Protein AF-A0A0G1UD13-F1 (afdb_monomer_lite)

Secondary structure (DSSP, 8-state):
-HHHHHHHHHHHHHT-----HHHHHHHHHHHHHHHHHHHH--HHHHHHHH---EETTEE-HHHHHTS-GGGHHHHHHHHHHHHHHHHTTTT-S---HHHHHHHHHHHHHHHHHHHHHHHHHHHHSS-S---------HHHHHHH--HHHHHHHHHHHHHS-HHHHHHHHHHHHHHHHHHHHS-GGGT----SS-TTSTT--

Sequence (201 aa):
MVGILVWRHFLRLRSGQVQKKSLLLAEVLLTLGIIIFVGLFNAENFIVSTHPPTVNKRVDYVYLSRMSTDGYEGWKRAYAHAKMVLDSRSDRNFFDSEERREIAYAGMVIQNLLVNSYELAADYGGLRGRVPDRQFDFFDWLYSWNFSRWNAYQKMQSDMPISELVKLQDKYFDYYRKISSQPESERGFEMDISPGSPFFD

Structure (mmCIF, N/CA/C/O backbone):
data_AF-A0A0G1UD13-F1
#
_entry.id   AF-A0A0G1UD13-F1
#
loop_
_atom_site.group_PDB
_atom_site.id
_atom_site.type_symbol
_atom_site.label_atom_id
_atom_site.label_alt_id
_atom_site.label_comp_id
_atom_site.label_asym_id
_atom_site.label_entity_id
_atom_site.label_seq_id
_atom_site.pdbx_PDB_ins_code
_atom_site.Cartn_x
_atom_site.Cartn_y
_atom_site.Cartn_z
_atom_site.occupancy
_atom_site.B_iso_or_equiv
_atom_site.auth_seq_id
_atom_site.auth_comp_id
_atom_site.auth_asym_id
_atom_site.auth_atom_id
_atom_site.pdbx_PDB_model_num
ATOM 1 N N . MET A 1 1 ? -13.718 24.404 14.302 1.00 47.84 1 MET A N 1
ATOM 2 C CA . MET A 1 1 ? -15.114 24.529 14.795 1.00 47.84 1 MET A CA 1
ATOM 3 C C . MET A 1 1 ? -15.378 23.697 16.055 1.00 47.84 1 MET A C 1
ATOM 5 O O . MET A 1 1 ? -15.911 24.248 17.009 1.00 47.84 1 MET A O 1
ATOM 9 N N . VAL A 1 2 ? -14.937 22.433 16.118 1.00 48.56 2 VAL A N 1
ATOM 10 C CA . VAL A 1 2 ? -15.093 21.555 17.304 1.00 48.56 2 VAL A CA 1
ATOM 11 C C . VAL A 1 2 ? -14.467 22.145 18.580 1.00 48.56 2 VAL A C 1
ATOM 13 O O . VAL A 1 2 ? -15.102 22.145 19.628 1.00 48.56 2 VAL A O 1
ATOM 16 N N . GLY A 1 3 ? -13.281 22.759 18.491 1.00 52.00 3 GLY A N 1
ATOM 17 C CA . GLY A 1 3 ? -12.598 23.339 19.660 1.00 52.00 3 GLY A CA 1
ATOM 18 C C . GLY A 1 3 ? -13.359 24.470 20.369 1.00 52.00 3 GLY A C 1
ATOM 19 O O . GLY A 1 3 ? -13.324 24.556 21.592 1.00 52.00 3 GLY A O 1
ATOM 20 N N . ILE A 1 4 ? -14.116 25.295 19.633 1.00 67.56 4 ILE A N 1
ATOM 21 C CA . ILE A 1 4 ? -14.924 26.386 20.215 1.00 67.56 4 ILE A CA 1
ATOM 22 C C . ILE A 1 4 ? -16.145 25.819 20.952 1.00 67.56 4 ILE A C 1
ATOM 24 O O . ILE A 1 4 ? -16.532 26.338 21.998 1.00 67.56 4 ILE A O 1
ATOM 28 N N . LEU A 1 5 ? -16.730 24.730 20.439 1.00 59.78 5 LEU A N 1
ATOM 29 C CA . LEU A 1 5 ? -17.829 24.025 21.099 1.00 59.78 5 LEU A CA 1
ATOM 30 C C . LEU A 1 5 ? -17.358 23.361 22.395 1.00 59.78 5 LEU A C 1
ATOM 32 O O . LEU A 1 5 ? -18.001 23.553 23.422 1.00 59.78 5 LEU A O 1
ATOM 36 N N . VAL A 1 6 ? -16.203 22.688 22.375 1.00 64.06 6 VAL A N 1
ATOM 37 C CA . VAL A 1 6 ? -15.598 22.065 23.567 1.00 64.06 6 VAL A CA 1
ATOM 38 C C . VAL A 1 6 ? -15.247 23.117 24.627 1.00 64.06 6 VAL A C 1
ATOM 40 O O . VAL A 1 6 ? -15.592 22.953 25.797 1.00 64.06 6 VAL A O 1
ATOM 43 N N . TRP A 1 7 ? -14.651 24.247 24.227 1.00 65.75 7 TRP A N 1
ATOM 44 C CA . TRP A 1 7 ? -14.300 25.344 25.141 1.00 65.75 7 TRP A CA 1
ATOM 45 C C . TRP A 1 7 ? -15.530 25.989 25.797 1.00 65.75 7 TRP A C 1
ATOM 47 O O . TRP A 1 7 ? -15.562 26.243 27.004 1.00 65.75 7 TRP A O 1
ATOM 57 N N . ARG A 1 8 ? -16.592 26.203 25.014 1.00 68.19 8 ARG A N 1
ATOM 58 C CA . ARG A 1 8 ? -17.862 26.758 25.498 1.00 68.19 8 ARG A CA 1
ATOM 59 C C . ARG A 1 8 ? -18.626 25.771 26.398 1.00 68.19 8 ARG A C 1
ATOM 61 O O . ARG A 1 8 ? -19.354 26.214 27.284 1.00 68.19 8 ARG A O 1
ATOM 68 N N . HIS A 1 9 ? -18.422 24.464 26.219 1.00 61.56 9 HIS A N 1
ATOM 69 C CA . HIS A 1 9 ? -18.924 23.397 27.097 1.00 61.56 9 HIS A CA 1
ATOM 70 C C . HIS A 1 9 ? -18.228 23.414 28.464 1.00 61.56 9 HIS A C 1
ATOM 72 O O . HIS A 1 9 ? -18.883 23.402 29.507 1.00 61.56 9 HIS A O 1
ATOM 78 N N . PHE A 1 10 ? -16.898 23.545 28.459 1.00 67.31 10 PHE A N 1
ATOM 79 C CA . PHE A 1 10 ? -16.074 23.562 29.669 1.00 67.31 10 PHE A CA 1
ATOM 80 C C . PHE A 1 10 ? -16.400 24.759 30.579 1.00 67.31 10 PHE A C 1
ATOM 82 O O . PHE A 1 10 ? -16.487 24.627 31.800 1.00 67.31 10 PHE A O 1
ATOM 89 N N . LEU A 1 11 ? -16.670 25.926 29.983 1.00 65.69 11 LEU A N 1
ATOM 90 C CA . LEU A 1 11 ? -17.098 27.127 30.711 1.00 65.69 11 LEU A CA 1
ATOM 91 C C . LEU A 1 11 ? -18.486 26.980 31.362 1.00 65.69 11 LEU A C 1
ATOM 93 O O . LEU A 1 11 ? -18.726 27.574 32.413 1.00 65.69 11 LEU A O 1
ATOM 97 N N . ARG A 1 12 ? -19.384 26.173 30.780 1.00 63.59 12 ARG A N 1
ATOM 98 C CA . ARG A 1 12 ? -20.752 25.950 31.284 1.00 63.59 12 ARG A CA 1
ATOM 99 C C . ARG A 1 12 ? -20.802 24.945 32.436 1.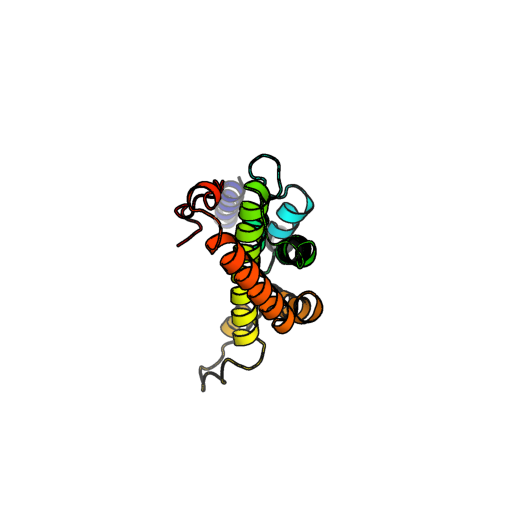00 63.59 12 ARG A C 1
ATOM 101 O O . ARG A 1 12 ? -21.574 25.131 33.370 1.00 63.59 12 ARG A O 1
ATOM 108 N N . LEU A 1 13 ? -19.939 23.928 32.399 1.00 61.50 13 LEU A N 1
ATOM 109 C CA . LEU A 1 13 ? -19.742 22.984 33.506 1.00 61.50 13 LEU A CA 1
ATOM 110 C C . LEU A 1 13 ? -19.128 23.674 34.735 1.00 61.50 13 LEU A C 1
ATOM 112 O O . LEU A 1 13 ? -19.477 23.355 35.869 1.00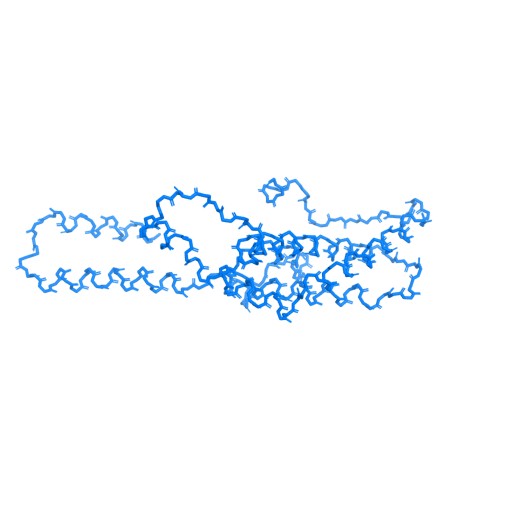 61.50 13 LEU A O 1
ATOM 116 N N . ARG A 1 14 ? -18.251 24.664 34.514 1.00 62.78 14 ARG A N 1
ATOM 117 C CA . ARG A 1 14 ? -17.584 25.425 35.581 1.00 62.78 14 ARG A CA 1
ATOM 118 C C . ARG A 1 14 ? -18.485 26.464 36.261 1.00 62.78 14 ARG A C 1
ATOM 120 O O . ARG A 1 14 ? -18.224 26.812 37.407 1.00 62.78 14 ARG A O 1
ATOM 127 N N . SER A 1 15 ? -19.534 26.963 35.600 1.00 60.00 15 SER A N 1
ATOM 128 C CA . SER A 1 15 ? -20.353 28.075 36.116 1.00 60.00 15 SER A CA 1
ATOM 129 C C . SER A 1 15 ? -21.430 27.684 37.143 1.00 60.00 15 SER A C 1
ATOM 131 O O . SER A 1 15 ? -22.234 28.529 37.527 1.00 60.00 15 SER A O 1
ATOM 133 N N . GLY A 1 16 ? -21.463 26.433 37.621 1.00 58.22 16 GLY A N 1
ATOM 134 C CA . GLY A 1 16 ? -22.267 26.024 38.786 1.00 58.22 16 GLY A CA 1
ATOM 135 C C . GLY A 1 16 ? -23.796 26.111 38.631 1.00 58.22 16 GLY A C 1
ATOM 136 O O . GLY A 1 16 ? -24.517 25.846 39.588 1.00 58.22 16 GLY A O 1
ATOM 137 N N . GLN A 1 17 ? -24.316 26.453 37.446 1.00 57.34 17 GLN A N 1
ATOM 138 C CA . GLN A 1 17 ? -25.746 26.720 37.219 1.00 57.34 17 GLN A CA 1
ATOM 139 C C . GLN A 1 17 ? -26.579 25.526 36.718 1.00 57.34 17 GLN A C 1
ATOM 141 O O . GLN A 1 17 ? -27.736 25.700 36.339 1.00 57.34 17 GLN A O 1
ATOM 146 N N . VAL A 1 18 ? -26.067 24.294 36.753 1.00 54.69 18 VAL A N 1
ATOM 147 C CA . VAL A 1 18 ? -26.847 23.112 36.340 1.00 54.69 18 VAL A CA 1
ATOM 148 C C . VAL A 1 18 ? -27.338 22.354 37.575 1.00 54.69 18 VAL A C 1
ATOM 150 O O . VAL A 1 18 ? -26.796 21.328 37.970 1.00 54.69 18 VAL A O 1
ATOM 153 N N . GLN A 1 19 ? -28.402 22.865 38.201 1.00 57.97 19 GLN A N 1
ATOM 154 C CA . GLN A 1 19 ? -29.046 22.256 39.379 1.00 57.97 19 GLN A CA 1
ATOM 155 C C . GLN A 1 19 ? -29.745 20.907 39.094 1.00 57.97 19 GLN A C 1
ATOM 157 O O . GLN A 1 19 ? -30.185 20.229 40.021 1.00 57.97 19 GLN A O 1
ATOM 162 N N . LYS A 1 20 ? -29.846 20.468 37.831 1.00 65.19 20 LYS A N 1
ATOM 163 C CA . LYS A 1 20 ? -30.489 19.198 37.458 1.00 65.19 20 LYS A CA 1
ATOM 164 C C . LYS A 1 20 ? -29.438 18.170 37.047 1.00 65.19 20 LYS A C 1
ATOM 166 O O . LYS A 1 20 ? -28.986 18.160 35.906 1.00 65.19 20 LYS A O 1
ATOM 171 N N . LYS A 1 21 ? -29.103 17.268 37.975 1.00 66.94 21 LYS A N 1
ATOM 172 C CA . LYS A 1 21 ? -28.155 16.150 37.784 1.00 66.94 21 LYS A CA 1
ATOM 173 C C . LYS A 1 21 ? -28.409 15.331 36.501 1.00 66.94 21 LYS A C 1
ATOM 175 O O . LYS A 1 21 ? -27.462 14.818 35.918 1.00 66.94 21 LYS A O 1
ATOM 180 N N . SER A 1 22 ? -29.658 15.247 36.030 1.00 71.88 22 SER A N 1
ATOM 181 C CA . SER A 1 22 ? -30.033 14.533 34.800 1.00 71.88 22 SER A CA 1
ATOM 182 C C . SER A 1 22 ? -29.569 15.208 33.501 1.00 71.88 22 SER A C 1
ATOM 184 O O . SER A 1 22 ? -29.226 14.506 32.556 1.00 71.88 22 SER A O 1
ATOM 186 N N . LEU A 1 23 ? -29.513 16.545 33.447 1.00 78.12 23 LEU A N 1
ATOM 187 C CA . LEU A 1 23 ? -29.014 17.277 32.272 1.00 78.12 23 LEU A CA 1
ATOM 188 C C . LEU A 1 23 ? -27.506 17.081 32.103 1.00 78.12 23 LEU A C 1
ATOM 190 O O . LEU A 1 23 ? -27.033 16.850 30.997 1.00 78.12 23 LEU A O 1
ATOM 194 N N . LEU A 1 24 ? -26.779 17.096 33.219 1.00 77.75 24 LEU A N 1
ATOM 195 C CA . LEU A 1 24 ? -25.332 16.900 33.254 1.00 77.75 24 LEU A CA 1
ATOM 196 C C . LEU A 1 24 ? -24.951 15.475 32.810 1.00 77.75 24 LEU A C 1
ATOM 198 O O . LEU A 1 24 ? -24.012 15.297 32.041 1.00 77.75 24 LEU A O 1
ATOM 202 N N . LEU A 1 25 ? -25.729 14.462 33.220 1.00 81.06 25 LEU A N 1
ATOM 203 C CA . LEU A 1 25 ? -25.549 13.080 32.761 1.00 81.06 25 LEU A CA 1
ATOM 204 C C . LEU A 1 25 ? -25.782 12.942 31.248 1.00 81.06 25 LEU A C 1
ATOM 206 O O . LEU A 1 25 ? -24.973 12.323 30.563 1.00 81.06 25 LEU A O 1
ATOM 210 N N . ALA A 1 26 ? -26.858 13.535 30.721 1.00 85.00 26 ALA A N 1
ATOM 211 C CA . ALA A 1 26 ? -27.147 13.508 29.287 1.00 85.00 26 ALA A CA 1
ATOM 212 C C . ALA A 1 26 ? -26.034 14.179 28.462 1.00 85.00 26 ALA A C 1
ATOM 214 O O . ALA A 1 26 ? -25.673 13.691 27.396 1.00 85.00 26 ALA A O 1
ATOM 215 N N . GLU A 1 27 ? -25.458 15.266 28.973 1.00 76.19 27 GLU A N 1
ATOM 216 C CA . GLU A 1 27 ? -24.383 16.023 28.327 1.00 76.19 27 GLU A CA 1
ATOM 217 C C . GLU A 1 27 ? -23.049 15.250 28.315 1.00 76.19 27 GLU A C 1
ATOM 219 O O . GLU A 1 27 ? -22.366 15.188 27.288 1.00 76.19 27 GLU A O 1
ATOM 224 N N . VAL A 1 28 ? -22.716 14.566 29.418 1.00 86.56 28 VAL A N 1
ATOM 225 C CA . VAL A 1 28 ? -21.562 13.652 29.485 1.00 86.56 28 VAL A CA 1
ATOM 226 C C . VAL A 1 28 ? -21.737 12.483 28.516 1.00 86.56 28 VAL A C 1
ATOM 228 O O . VAL A 1 28 ? -20.814 12.179 27.762 1.00 86.56 28 VAL A O 1
ATOM 231 N N . LEU A 1 29 ? -22.923 11.867 28.480 1.00 89.12 29 LEU A N 1
ATOM 232 C CA . LEU A 1 29 ? -23.230 10.774 27.554 1.00 89.12 29 LEU A CA 1
ATOM 233 C C . LEU A 1 29 ? -23.181 11.224 26.091 1.00 89.12 29 LEU A C 1
ATOM 235 O O . LEU A 1 29 ? -22.667 10.488 25.255 1.00 89.12 29 LEU A O 1
ATOM 239 N N . LEU A 1 30 ? -23.656 12.433 25.777 1.00 89.94 30 LEU A N 1
ATOM 240 C CA . LEU A 1 30 ? -23.556 13.007 24.435 1.00 89.94 30 LEU A CA 1
ATOM 241 C C . LEU A 1 30 ? -22.093 13.214 24.032 1.00 89.94 30 LEU A C 1
ATOM 243 O O . LEU A 1 30 ? -21.710 12.856 22.924 1.00 89.94 30 LEU A O 1
ATOM 247 N N . THR A 1 31 ? -21.271 13.763 24.928 1.00 87.44 31 THR A N 1
ATOM 248 C CA . THR A 1 31 ? -19.843 13.989 24.662 1.00 87.44 31 THR A CA 1
ATOM 249 C C . THR A 1 31 ? -19.118 12.667 24.430 1.00 87.44 31 THR A C 1
ATOM 251 O O . THR A 1 31 ? -18.407 12.527 23.437 1.00 87.44 31 THR A O 1
ATOM 254 N N . LEU A 1 32 ? -19.350 11.674 25.295 1.00 89.38 32 LEU A N 1
ATOM 255 C CA . LEU A 1 32 ? -18.866 10.305 25.104 1.00 89.38 32 LEU A CA 1
ATOM 256 C C . LEU A 1 32 ? -19.343 9.730 23.768 1.00 89.38 32 LEU A C 1
ATOM 258 O O . LEU A 1 32 ? -18.538 9.183 23.024 1.00 89.38 32 LEU A O 1
ATOM 262 N N . GLY A 1 33 ? -20.618 9.914 23.428 1.00 90.06 33 GLY A N 1
ATOM 263 C CA . GLY A 1 33 ? -21.196 9.479 22.161 1.00 90.06 33 GLY A CA 1
ATOM 264 C C . GLY A 1 33 ? -20.528 10.121 20.946 1.00 90.06 33 GLY A C 1
ATOM 265 O O . GLY A 1 33 ? -20.232 9.419 19.988 1.00 90.06 33 GLY A O 1
ATOM 266 N N . ILE A 1 34 ? -20.225 11.422 20.989 1.00 87.38 34 ILE A N 1
ATOM 267 C CA . ILE A 1 34 ? -19.512 12.127 19.913 1.00 87.38 34 ILE A CA 1
ATOM 268 C C . ILE A 1 34 ? -18.072 11.625 19.800 1.00 87.38 34 ILE A C 1
ATOM 270 O O . ILE A 1 34 ? -17.612 11.380 18.691 1.00 87.38 34 ILE A O 1
ATOM 274 N N . ILE A 1 35 ? -17.365 11.448 20.920 1.00 80.69 35 ILE A N 1
ATOM 275 C CA . ILE A 1 35 ? -15.992 10.919 20.920 1.00 80.69 35 ILE A CA 1
ATOM 276 C C . ILE A 1 35 ? -15.972 9.510 20.322 1.00 80.69 35 ILE A C 1
ATOM 278 O O . ILE A 1 35 ? -15.155 9.234 19.448 1.00 80.69 35 ILE A O 1
ATOM 282 N N . ILE A 1 36 ? -16.903 8.647 20.737 1.00 79.56 36 ILE A N 1
ATOM 283 C CA . ILE A 1 36 ? -17.059 7.300 20.183 1.00 79.56 36 ILE A CA 1
ATOM 284 C C . ILE A 1 36 ? -17.389 7.386 18.691 1.00 79.56 36 ILE A C 1
ATOM 286 O O . ILE A 1 36 ? -16.736 6.733 17.891 1.00 79.56 36 ILE A O 1
ATOM 290 N N . PHE A 1 37 ? -18.348 8.219 18.290 1.00 80.69 37 PHE A N 1
ATOM 291 C CA . PHE A 1 37 ? -18.751 8.357 16.891 1.00 80.69 37 PHE A CA 1
ATOM 292 C C . PHE A 1 37 ? -17.605 8.838 15.993 1.00 80.69 37 PHE A C 1
ATOM 294 O O . PHE A 1 37 ? -17.391 8.279 14.922 1.00 80.69 37 PHE A O 1
ATOM 301 N N . VAL A 1 38 ? -16.840 9.839 16.435 1.00 75.75 38 VAL A N 1
ATOM 302 C CA . VAL A 1 38 ? -15.662 10.335 15.707 1.00 75.75 38 VAL A CA 1
ATOM 303 C C . VAL A 1 38 ? -14.559 9.278 15.678 1.00 75.75 38 VAL A C 1
ATOM 305 O O . VAL A 1 38 ? -13.949 9.089 14.633 1.00 75.75 38 VAL A O 1
ATOM 308 N N . GLY A 1 39 ? -14.337 8.548 16.774 1.00 67.81 39 GLY A N 1
ATOM 309 C CA . GLY A 1 39 ? -13.374 7.443 16.819 1.00 67.81 39 GLY A CA 1
ATOM 310 C C . GLY A 1 39 ? -13.765 6.250 15.938 1.00 67.81 39 GLY A C 1
ATOM 311 O O . GLY A 1 39 ? -12.896 5.561 15.418 1.00 67.81 39 GLY A O 1
ATOM 312 N N . LEU A 1 40 ? -15.065 6.025 15.724 1.00 69.31 40 LEU A N 1
ATOM 313 C CA . LEU A 1 40 ? -15.582 5.021 14.788 1.00 69.31 40 LEU A CA 1
ATOM 314 C C . LEU A 1 40 ? -15.538 5.496 13.326 1.00 69.31 40 LEU A C 1
ATOM 316 O O . LEU A 1 40 ? -15.670 4.679 12.412 1.00 69.31 40 LEU A O 1
ATOM 320 N N . PHE A 1 41 ? -15.357 6.797 13.080 1.00 74.56 41 PHE A N 1
ATOM 321 C CA . PHE A 1 41 ? -15.241 7.342 11.734 1.00 74.56 41 PHE A CA 1
ATOM 322 C C . PHE A 1 41 ? -13.820 7.137 11.197 1.00 74.56 41 PHE A C 1
ATOM 324 O O . PHE A 1 41 ? -12.904 7.909 11.473 1.00 74.56 41 PHE A O 1
ATOM 331 N N . ASN A 1 42 ? -13.638 6.094 10.387 1.00 75.19 42 ASN A N 1
ATOM 332 C CA . ASN A 1 42 ? -12.369 5.815 9.722 1.00 75.19 42 ASN A CA 1
ATOM 333 C C . ASN A 1 42 ? -12.145 6.794 8.551 1.00 75.19 42 ASN A C 1
ATOM 335 O O . ASN A 1 42 ? -12.578 6.561 7.417 1.00 75.19 42 ASN A O 1
ATOM 339 N N . ALA A 1 43 ? -11.483 7.914 8.850 1.00 79.56 43 ALA A N 1
ATOM 340 C CA . ALA A 1 43 ? -11.214 8.983 7.894 1.00 79.56 43 ALA A CA 1
ATOM 341 C C . ALA A 1 43 ? -10.331 8.527 6.719 1.00 79.56 43 ALA A C 1
ATOM 343 O O . ALA A 1 43 ? -10.582 8.930 5.585 1.00 79.56 43 ALA A O 1
ATOM 344 N N . GLU A 1 44 ? -9.342 7.662 6.954 1.00 79.31 44 GLU A N 1
ATOM 345 C CA . GLU A 1 44 ? -8.476 7.153 5.884 1.00 79.31 44 GLU A CA 1
ATOM 346 C C . GLU A 1 44 ? -9.254 6.266 4.913 1.00 79.31 44 GLU A C 1
ATOM 348 O O . GLU A 1 44 ? -9.180 6.458 3.701 1.00 79.31 44 GLU A O 1
ATOM 353 N N . ASN A 1 45 ? -10.095 5.365 5.419 1.00 81.19 45 ASN A N 1
ATOM 354 C CA . ASN A 1 45 ? -10.967 4.556 4.574 1.00 81.19 45 ASN A CA 1
ATOM 355 C C . ASN A 1 45 ? -11.972 5.421 3.789 1.00 81.19 45 ASN A C 1
ATOM 357 O O . ASN A 1 45 ? -12.275 5.128 2.629 1.00 81.19 45 ASN A O 1
ATOM 361 N N . PHE A 1 46 ? -12.464 6.519 4.374 1.00 82.94 46 PHE A N 1
ATOM 362 C CA . PHE A 1 46 ? -13.279 7.499 3.650 1.00 82.94 46 PHE A CA 1
ATOM 363 C C . PHE A 1 46 ? -12.499 8.171 2.506 1.00 82.94 46 PHE A C 1
ATOM 365 O O . PHE A 1 46 ? -13.018 8.263 1.391 1.00 82.94 46 PHE A O 1
ATOM 372 N N . ILE A 1 47 ? -11.247 8.579 2.748 1.00 81.12 47 ILE A N 1
ATOM 373 C CA . ILE A 1 47 ? -10.356 9.139 1.718 1.00 81.12 47 ILE A CA 1
ATOM 374 C C . ILE A 1 47 ? -10.164 8.123 0.589 1.00 81.12 47 ILE A C 1
ATOM 376 O O . ILE A 1 47 ? -10.432 8.441 -0.566 1.00 81.12 47 ILE A O 1
ATOM 380 N N . VAL A 1 48 ? -9.798 6.878 0.909 1.00 83.56 48 VAL A N 1
ATOM 381 C CA . VAL A 1 48 ? -9.598 5.811 -0.088 1.00 83.56 48 VAL A CA 1
ATOM 382 C C . VAL A 1 48 ? -10.855 5.579 -0.927 1.00 83.56 48 VAL A C 1
ATOM 384 O O . VAL A 1 48 ? -10.778 5.438 -2.149 1.00 83.56 48 VAL A O 1
ATOM 387 N N . SER A 1 49 ? -12.019 5.493 -0.285 1.00 83.19 49 SER A N 1
ATOM 388 C CA . SER A 1 49 ? -13.269 5.109 -0.947 1.00 83.19 49 SER A CA 1
ATOM 389 C C . SER A 1 49 ? -13.914 6.235 -1.751 1.00 83.19 49 SER A C 1
ATOM 391 O O . SER A 1 49 ? -14.481 5.950 -2.804 1.00 83.19 49 SER A O 1
ATOM 393 N N . THR A 1 50 ? -13.817 7.483 -1.289 1.00 84.94 50 THR A N 1
ATOM 394 C CA . THR A 1 50 ? -14.618 8.592 -1.832 1.00 84.94 50 THR A CA 1
ATOM 395 C C . THR A 1 50 ? -13.779 9.585 -2.631 1.00 84.94 50 THR A C 1
ATOM 397 O O . THR A 1 50 ? -14.209 10.032 -3.690 1.00 84.94 50 THR A O 1
ATOM 400 N N . HIS A 1 51 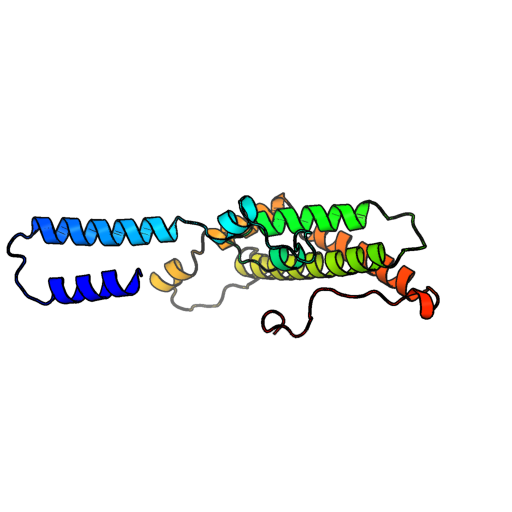? -12.580 9.923 -2.150 1.00 86.12 51 HIS A N 1
ATOM 401 C CA . HIS A 1 51 ? -11.714 10.930 -2.769 1.00 86.12 51 HIS A CA 1
ATOM 402 C C . HIS A 1 51 ? -10.247 10.491 -2.684 1.00 86.12 51 HIS A C 1
ATOM 404 O O . HIS A 1 51 ? -9.479 11.078 -1.914 1.00 86.12 51 HIS A O 1
ATOM 410 N N . PRO A 1 52 ? -9.846 9.439 -3.426 1.00 86.00 52 PRO A N 1
ATOM 411 C CA . PRO A 1 52 ? -8.465 8.993 -3.400 1.00 86.00 52 PRO A CA 1
ATOM 412 C C . PRO A 1 52 ? -7.554 10.125 -3.896 1.00 86.00 52 PRO A C 1
ATOM 414 O O . PRO A 1 52 ? -7.917 10.833 -4.841 1.00 86.00 52 PRO A O 1
ATOM 417 N N . PRO A 1 53 ? -6.377 10.311 -3.284 1.00 85.31 53 PRO A N 1
ATOM 418 C CA . PRO A 1 53 ? -5.446 11.342 -3.706 1.00 85.31 53 PRO A CA 1
ATOM 419 C C . PRO A 1 53 ? -4.972 11.060 -5.127 1.00 85.31 53 PRO A C 1
ATOM 421 O O . PRO A 1 53 ? -4.751 9.906 -5.507 1.00 85.31 53 PRO A O 1
ATOM 424 N N . THR A 1 54 ? -4.828 12.125 -5.912 1.00 85.56 54 THR A N 1
ATOM 425 C CA . THR A 1 54 ? -4.412 12.022 -7.308 1.00 85.56 54 THR A CA 1
ATOM 426 C C . THR A 1 54 ? -3.240 12.931 -7.624 1.00 85.56 54 THR A C 1
ATOM 428 O O . THR A 1 54 ? -3.264 14.106 -7.260 1.00 85.56 54 THR A O 1
ATOM 431 N N . VAL A 1 55 ? -2.292 12.426 -8.407 1.00 78.25 55 VAL A N 1
ATOM 432 C CA . VAL A 1 55 ? -1.229 13.202 -9.056 1.00 78.25 55 VAL A CA 1
ATOM 433 C C . VAL A 1 55 ? -1.478 13.126 -10.559 1.00 78.25 55 VAL A C 1
ATOM 435 O O . VAL A 1 55 ? -1.726 12.048 -11.097 1.00 78.25 55 VAL A O 1
ATOM 438 N N . ASN A 1 56 ? -1.509 14.270 -11.247 1.00 77.12 56 ASN A N 1
ATOM 439 C CA . ASN A 1 56 ? -1.785 14.331 -12.690 1.00 77.12 56 ASN A CA 1
ATOM 440 C C . ASN A 1 56 ? -3.071 13.584 -13.117 1.00 77.12 56 ASN A C 1
ATOM 442 O O . ASN A 1 56 ? -3.118 12.941 -14.164 1.00 77.12 56 ASN A O 1
ATOM 446 N N . LYS A 1 57 ? -4.138 13.687 -12.305 1.00 83.50 57 LYS A N 1
ATOM 447 C CA . LYS A 1 57 ? -5.452 13.027 -12.495 1.00 83.50 57 LYS A CA 1
ATOM 448 C C . LYS A 1 57 ? -5.438 11.492 -12.391 1.00 83.50 57 LYS A C 1
ATOM 450 O O . LYS A 1 57 ? -6.443 10.861 -12.712 1.00 83.50 57 LYS A O 1
ATOM 455 N N . ARG A 1 58 ? -4.342 10.885 -11.929 1.00 84.19 58 ARG A N 1
ATOM 456 C CA . ARG A 1 58 ? -4.241 9.445 -11.644 1.00 84.19 58 ARG A CA 1
ATOM 457 C C . ARG A 1 58 ? -4.129 9.216 -10.146 1.00 84.19 58 ARG A C 1
ATOM 459 O O . ARG A 1 58 ? -3.575 10.055 -9.447 1.00 84.19 58 ARG A O 1
ATOM 466 N N . VAL A 1 59 ? -4.658 8.096 -9.661 1.00 88.00 59 VAL A N 1
ATOM 467 C CA . VAL A 1 59 ? -4.589 7.732 -8.239 1.00 88.00 59 VAL A CA 1
ATOM 468 C C . VAL A 1 59 ? -3.131 7.572 -7.809 1.00 88.00 59 VAL A C 1
ATOM 470 O O . VAL A 1 59 ? -2.359 6.877 -8.468 1.00 88.00 59 VAL A O 1
ATOM 473 N N . ASP A 1 60 ? -2.766 8.198 -6.694 1.00 90.56 60 ASP A N 1
ATOM 474 C CA . ASP A 1 60 ? -1.434 8.083 -6.105 1.00 90.56 60 ASP A CA 1
ATOM 475 C C . ASP A 1 60 ? -1.346 6.831 -5.223 1.00 90.56 60 ASP A C 1
ATOM 477 O O . ASP A 1 60 ? -1.618 6.844 -4.020 1.00 90.56 60 ASP A O 1
ATOM 481 N N . TYR A 1 61 ? -0.975 5.713 -5.844 1.00 94.06 61 TYR A N 1
ATOM 482 C CA . TYR A 1 61 ? -0.813 4.444 -5.138 1.00 94.06 61 TYR A CA 1
ATOM 483 C C . TYR A 1 61 ? 0.381 4.435 -4.177 1.00 94.06 61 TYR A C 1
ATOM 485 O O . TYR A 1 61 ? 0.356 3.680 -3.204 1.00 94.06 61 TYR A O 1
ATOM 493 N N . VAL A 1 62 ? 1.395 5.282 -4.399 1.00 93.75 62 VAL A N 1
ATOM 494 C CA . VAL A 1 62 ? 2.525 5.419 -3.469 1.00 93.75 62 VAL A CA 1
ATOM 495 C C . VAL A 1 62 ? 2.022 6.030 -2.168 1.00 93.75 62 VAL A C 1
ATOM 497 O O . VAL A 1 62 ? 2.287 5.474 -1.103 1.00 93.75 62 VAL A O 1
ATOM 500 N N . TYR A 1 63 ? 1.206 7.083 -2.240 1.00 91.44 63 TYR A N 1
ATOM 501 C CA . TYR A 1 63 ? 0.532 7.630 -1.064 1.00 91.44 63 TYR A CA 1
ATOM 502 C C . TYR A 1 63 ? -0.347 6.584 -0.373 1.00 91.44 63 TYR A C 1
ATOM 504 O O . TYR A 1 63 ? -0.242 6.394 0.838 1.00 91.44 63 TYR A O 1
ATOM 512 N N . LEU A 1 64 ? -1.180 5.860 -1.134 1.00 93.06 64 LEU A N 1
ATOM 513 C CA . LEU A 1 64 ? -2.050 4.833 -0.555 1.00 93.06 64 LEU A CA 1
ATOM 514 C C . LEU A 1 64 ? -1.254 3.769 0.215 1.00 93.06 64 LEU A C 1
ATOM 516 O O . LEU A 1 64 ? -1.706 3.342 1.269 1.00 93.06 64 LEU A O 1
ATOM 520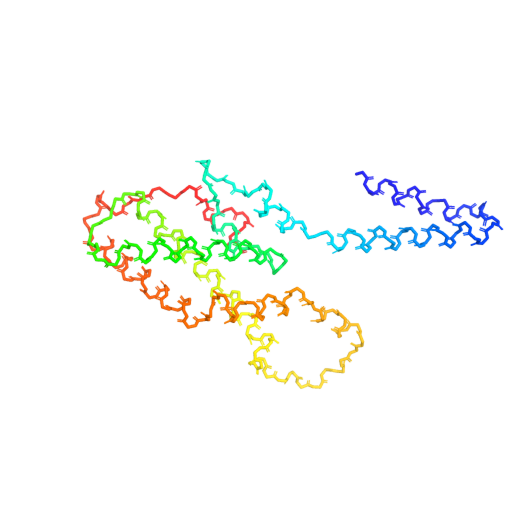 N N . SER A 1 65 ? -0.064 3.382 -0.256 1.00 94.94 65 SER A N 1
ATOM 521 C CA . SER A 1 65 ? 0.804 2.406 0.427 1.00 94.94 65 SER A CA 1
ATOM 522 C C . SER A 1 65 ? 1.430 2.899 1.742 1.00 94.94 65 SER A C 1
ATOM 524 O O . SER A 1 65 ? 1.952 2.087 2.502 1.00 94.94 65 SER A O 1
ATOM 526 N N . ARG A 1 66 ? 1.378 4.210 2.014 1.00 91.00 66 ARG A N 1
ATOM 527 C CA . ARG A 1 66 ? 1.946 4.864 3.208 1.00 91.00 66 ARG A CA 1
ATOM 528 C C . ARG A 1 66 ? 0.914 5.217 4.274 1.00 91.00 66 ARG A C 1
ATOM 530 O O . ARG A 1 66 ? 1.286 5.722 5.328 1.00 91.00 66 ARG A O 1
ATOM 537 N N . MET A 1 67 ? -0.371 5.005 3.993 1.00 90.44 67 MET A N 1
ATOM 538 C CA . MET A 1 67 ? -1.438 5.234 4.969 1.00 90.44 67 MET A CA 1
ATOM 539 C C . MET A 1 67 ? -1.217 4.405 6.236 1.00 90.44 67 MET A C 1
ATOM 541 O O . MET A 1 67 ? -0.494 3.407 6.210 1.00 90.44 67 MET A O 1
ATOM 545 N N . SER A 1 68 ? -1.867 4.787 7.333 1.00 91.12 68 SER A N 1
ATOM 546 C CA . SER A 1 68 ? -1.856 3.975 8.547 1.00 91.12 68 SER A CA 1
ATOM 547 C C . SER A 1 68 ? -2.606 2.647 8.344 1.00 91.12 68 SER A C 1
ATOM 549 O O . SER A 1 68 ? -3.212 2.390 7.301 1.00 91.12 68 SER A O 1
ATOM 551 N N . THR A 1 69 ? -2.620 1.791 9.370 1.00 91.00 69 THR A N 1
ATOM 552 C CA . THR A 1 69 ? -3.395 0.540 9.337 1.00 91.00 69 THR A CA 1
ATOM 553 C C . THR A 1 69 ? -4.903 0.767 9.225 1.00 91.00 69 THR A C 1
ATOM 555 O O . THR A 1 69 ? -5.609 -0.119 8.741 1.00 91.00 69 THR A O 1
ATOM 558 N N . ASP A 1 70 ? -5.407 1.948 9.609 1.00 86.69 70 ASP A N 1
ATOM 559 C CA . ASP A 1 70 ? -6.815 2.313 9.419 1.00 86.69 70 ASP A CA 1
ATOM 560 C C . ASP A 1 70 ? -7.168 2.443 7.930 1.00 86.69 70 ASP A C 1
ATOM 562 O O . ASP A 1 70 ? -8.271 2.078 7.515 1.00 86.69 70 ASP A O 1
ATOM 566 N N . GLY A 1 71 ? -6.212 2.869 7.106 1.00 90.00 71 GLY A N 1
ATOM 567 C CA . GLY A 1 71 ? -6.291 2.953 5.653 1.00 90.00 71 GLY A CA 1
ATOM 568 C C . GLY A 1 71 ? -5.952 1.657 4.913 1.00 90.00 71 GLY A C 1
ATOM 569 O O . GLY A 1 71 ? -5.565 1.725 3.749 1.00 90.00 71 GLY A O 1
ATOM 570 N N . TYR A 1 72 ? -6.108 0.476 5.528 1.00 94.00 72 TYR A N 1
ATOM 571 C CA . TYR A 1 72 ? -5.753 -0.820 4.918 1.00 94.00 72 TYR A CA 1
ATOM 572 C C . TYR A 1 72 ? -6.344 -1.044 3.512 1.00 94.00 72 TYR A C 1
ATOM 574 O O . TYR A 1 72 ? -5.700 -1.624 2.638 1.00 94.00 72 TYR A O 1
ATOM 582 N N . GLU A 1 73 ? -7.560 -0.564 3.243 1.00 94.19 73 GLU A N 1
ATOM 583 C CA .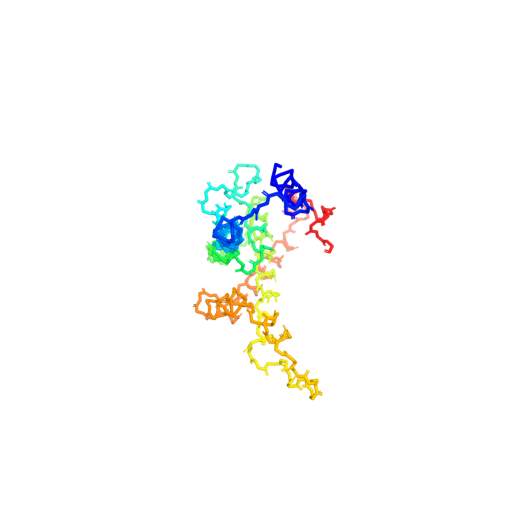 GLU A 1 73 ? -8.148 -0.662 1.898 1.00 94.19 73 GLU A CA 1
ATOM 584 C C . GLU A 1 73 ? -7.318 0.099 0.844 1.00 94.19 73 GLU A C 1
ATOM 586 O O . GLU A 1 73 ? -7.267 -0.294 -0.323 1.00 94.19 73 GLU A O 1
ATOM 591 N N . GLY A 1 74 ? -6.614 1.158 1.253 1.00 94.75 74 GLY A N 1
ATOM 592 C CA . GLY A 1 74 ? -5.618 1.856 0.445 1.00 94.75 74 GLY A CA 1
ATOM 593 C C . GLY A 1 74 ? -4.423 0.960 0.130 1.00 94.75 74 GLY A C 1
ATOM 594 O O . GLY A 1 74 ? -4.055 0.836 -1.040 1.00 94.75 74 GLY A O 1
ATOM 595 N N . TRP A 1 75 ? -3.889 0.254 1.132 1.00 97.12 75 TRP A N 1
ATOM 596 C CA . TRP A 1 75 ? -2.810 -0.725 0.944 1.00 97.12 75 TRP A CA 1
ATOM 597 C C . TRP A 1 75 ? -3.215 -1.809 -0.049 1.00 97.12 75 TRP A C 1
ATOM 599 O O . TRP A 1 75 ? -2.473 -2.102 -0.983 1.00 97.12 75 TRP A O 1
ATOM 609 N N . LYS A 1 76 ? -4.426 -2.356 0.098 1.00 97.25 76 LYS A N 1
ATOM 610 C CA . LYS A 1 76 ? -4.980 -3.379 -0.797 1.00 97.25 76 LYS A CA 1
ATOM 611 C C . LYS A 1 76 ? -5.066 -2.907 -2.245 1.00 97.25 76 LYS A C 1
ATOM 613 O O . LYS A 1 76 ? -4.664 -3.631 -3.155 1.00 97.25 76 LYS A O 1
ATOM 618 N N . ARG A 1 77 ? -5.549 -1.683 -2.471 1.00 96.44 77 ARG A N 1
ATOM 619 C CA . ARG A 1 77 ? -5.610 -1.082 -3.813 1.00 96.44 77 ARG A CA 1
ATOM 620 C C . ARG A 1 77 ? -4.220 -0.818 -4.391 1.00 96.44 77 ARG A C 1
ATOM 622 O O . ARG A 1 77 ? -4.004 -1.096 -5.568 1.00 96.44 77 ARG A O 1
ATOM 629 N N . ALA A 1 78 ? -3.287 -0.322 -3.578 1.00 97.00 78 ALA A N 1
ATOM 630 C CA . ALA A 1 78 ? -1.903 -0.092 -3.985 1.00 97.00 78 ALA A CA 1
ATOM 631 C C . ALA A 1 78 ? -1.201 -1.399 -4.370 1.00 97.00 78 ALA A C 1
ATOM 633 O O . ALA A 1 78 ? -0.610 -1.483 -5.445 1.00 97.00 78 ALA A O 1
ATOM 634 N N . TYR A 1 79 ? -1.347 -2.436 -3.546 1.00 98.25 79 TYR A N 1
ATOM 635 C CA . TYR A 1 79 ? -0.851 -3.780 -3.820 1.00 98.25 79 TYR A CA 1
ATOM 636 C C . TYR A 1 79 ? -1.407 -4.335 -5.134 1.00 98.25 79 TYR A C 1
ATOM 638 O O . TYR A 1 79 ? -0.632 -4.755 -5.990 1.00 98.25 79 TYR A O 1
ATOM 646 N N . ALA A 1 80 ? -2.729 -4.290 -5.333 1.00 98.00 80 ALA A N 1
ATOM 647 C CA . ALA A 1 80 ? -3.357 -4.799 -6.551 1.00 98.00 80 ALA A CA 1
ATOM 648 C C . ALA A 1 80 ? -2.830 -4.088 -7.809 1.00 98.00 80 ALA A C 1
ATOM 650 O O . ALA A 1 80 ? -2.535 -4.741 -8.811 1.00 98.00 80 ALA A O 1
ATOM 651 N N . HIS A 1 81 ? -2.657 -2.765 -7.743 1.00 97.12 81 HIS A N 1
ATOM 652 C CA . HIS A 1 81 ? -2.082 -1.987 -8.837 1.00 97.12 81 HIS A CA 1
ATOM 653 C C . HIS A 1 81 ? -0.611 -2.344 -9.093 1.00 97.12 81 HIS A C 1
ATOM 655 O O . HIS A 1 81 ? -0.239 -2.627 -10.230 1.00 97.12 81 HIS A O 1
ATOM 661 N N . ALA A 1 82 ? 0.228 -2.372 -8.053 1.00 97.56 82 ALA A N 1
ATOM 662 C CA . ALA A 1 82 ? 1.646 -2.711 -8.184 1.00 97.56 82 ALA A CA 1
ATOM 663 C C . ALA A 1 82 ? 1.839 -4.129 -8.738 1.00 97.56 82 ALA A C 1
ATOM 665 O O . ALA A 1 82 ? 2.626 -4.334 -9.659 1.00 97.56 82 ALA A O 1
ATOM 666 N N . LYS A 1 83 ? 1.056 -5.092 -8.242 1.00 97.88 83 LYS A N 1
ATOM 667 C CA . LYS A 1 83 ? 1.022 -6.462 -8.755 1.00 97.88 83 LYS A CA 1
ATOM 668 C C . LYS A 1 83 ? 0.658 -6.499 -10.234 1.00 97.88 83 LYS A C 1
ATOM 670 O O . LYS A 1 83 ? 1.388 -7.089 -11.016 1.00 97.88 83 LYS A O 1
ATOM 675 N N . MET A 1 84 ? -0.416 -5.821 -10.639 1.00 97.00 84 MET A N 1
ATOM 676 C CA . MET A 1 84 ? -0.822 -5.734 -12.046 1.00 97.00 84 MET A CA 1
ATOM 677 C C . MET A 1 84 ? 0.292 -5.148 -12.929 1.00 97.00 84 MET A C 1
ATOM 679 O O . MET A 1 84 ? 0.592 -5.699 -13.990 1.00 97.00 84 MET A O 1
ATOM 683 N N . VAL A 1 85 ? 0.928 -4.054 -12.496 1.00 95.75 85 VAL A N 1
ATOM 684 C CA . VAL A 1 85 ? 2.034 -3.408 -13.225 1.00 95.75 85 VAL A CA 1
ATOM 685 C C . VAL A 1 85 ? 3.211 -4.364 -13.407 1.00 95.75 85 VAL A C 1
ATOM 687 O O . VAL A 1 85 ? 3.770 -4.428 -14.504 1.00 95.75 85 VAL A O 1
ATOM 690 N N . LEU A 1 86 ? 3.564 -5.106 -12.355 1.00 95.69 86 LEU A N 1
ATOM 691 C CA . LEU A 1 86 ? 4.715 -6.002 -12.350 1.00 95.69 86 LEU A CA 1
ATOM 692 C C . LEU A 1 86 ? 4.434 -7.355 -13.019 1.00 95.69 86 LEU A C 1
ATOM 694 O O . LEU A 1 86 ? 5.348 -7.948 -13.583 1.00 95.69 86 LEU A O 1
ATOM 698 N N . ASP A 1 87 ? 3.198 -7.846 -13.001 1.00 95.19 87 ASP A N 1
ATOM 699 C CA . ASP A 1 87 ? 2.826 -9.125 -13.614 1.00 95.19 87 ASP A CA 1
ATOM 700 C C . ASP A 1 87 ? 2.563 -8.999 -15.120 1.00 95.19 87 ASP A C 1
ATOM 702 O O . ASP A 1 87 ? 2.866 -9.920 -15.872 1.00 95.19 87 ASP A O 1
ATOM 706 N N . SER A 1 88 ? 2.054 -7.856 -15.587 1.00 92.00 88 SER A N 1
ATOM 707 C CA . SER A 1 88 ? 1.668 -7.654 -16.997 1.00 92.00 88 SER A CA 1
ATOM 708 C C . SER A 1 88 ? 2.839 -7.536 -17.983 1.00 92.00 88 SER A C 1
ATOM 710 O O . SER A 1 88 ? 2.613 -7.449 -19.191 1.00 92.00 88 SER A O 1
ATOM 712 N N . ARG A 1 89 ? 4.089 -7.510 -17.500 1.00 87.31 89 ARG A N 1
ATOM 713 C CA . ARG A 1 89 ? 5.261 -7.112 -18.299 1.00 87.31 89 ARG A CA 1
ATOM 714 C C . ARG A 1 89 ? 6.455 -8.077 -18.238 1.00 87.31 89 ARG A C 1
ATOM 716 O O . ARG A 1 89 ? 7.549 -7.695 -18.656 1.00 87.31 89 ARG A O 1
ATOM 723 N N . SER A 1 90 ? 6.265 -9.317 -17.774 1.00 76.12 90 SER A N 1
ATOM 724 C CA . SER A 1 90 ? 7.366 -10.271 -17.504 1.00 76.12 90 SER A CA 1
ATOM 725 C C . SER A 1 90 ? 8.288 -10.507 -18.702 1.00 76.12 90 SER A C 1
ATOM 727 O O . SER A 1 90 ? 9.512 -10.575 -18.551 1.00 76.12 90 SER A O 1
ATOM 729 N N . ASP A 1 91 ? 7.704 -10.539 -19.898 1.00 82.38 91 ASP A N 1
ATOM 730 C CA . ASP A 1 91 ? 8.380 -10.990 -21.116 1.00 82.38 91 ASP A CA 1
ATOM 731 C C . ASP A 1 91 ? 8.988 -9.834 -21.927 1.00 82.38 91 ASP A C 1
ATOM 733 O O . ASP A 1 91 ? 9.585 -10.046 -22.983 1.00 82.38 91 ASP A O 1
ATOM 737 N N . ARG A 1 92 ? 8.859 -8.589 -21.446 1.00 83.62 92 ARG A N 1
ATOM 738 C CA . ARG A 1 92 ? 9.400 -7.409 -22.132 1.00 83.62 92 ARG A CA 1
ATOM 739 C C . ARG A 1 92 ? 10.859 -7.152 -21.755 1.00 83.62 92 ARG A C 1
ATOM 741 O O . ARG A 1 92 ? 11.272 -7.340 -20.607 1.00 83.62 92 ARG A O 1
ATOM 748 N N . ASN A 1 93 ? 11.625 -6.686 -22.741 1.00 83.19 93 ASN A N 1
ATOM 749 C CA . ASN A 1 93 ? 13.024 -6.258 -22.590 1.00 83.19 93 ASN A CA 1
ATOM 750 C C . ASN A 1 93 ? 13.204 -4.742 -22.749 1.00 83.19 93 ASN A C 1
ATOM 752 O O . ASN A 1 93 ? 14.227 -4.195 -22.346 1.00 83.19 93 ASN A O 1
ATOM 756 N N . PHE A 1 94 ? 12.205 -4.066 -23.316 1.00 87.00 94 PHE A N 1
ATOM 757 C CA . PHE A 1 94 ? 12.199 -2.628 -23.529 1.00 87.00 94 PHE A CA 1
ATOM 758 C C . PHE A 1 94 ? 10.992 -2.006 -22.829 1.00 87.00 94 PHE A C 1
ATOM 760 O O . PHE A 1 94 ? 9.923 -2.619 -22.807 1.00 87.00 94 PHE A O 1
ATOM 767 N N . PHE A 1 95 ? 11.191 -0.813 -22.269 1.00 90.06 95 PHE A N 1
ATOM 768 C CA . PHE A 1 95 ? 10.186 -0.072 -21.513 1.00 90.06 95 PHE A CA 1
ATOM 769 C C . PHE A 1 95 ? 10.244 1.398 -21.902 1.00 90.06 95 PHE A C 1
ATOM 771 O O . PHE A 1 95 ? 11.311 2.017 -21.841 1.00 90.06 95 PHE A O 1
ATOM 778 N N . ASP A 1 96 ? 9.105 1.970 -22.270 1.00 91.81 96 ASP A N 1
ATOM 779 C CA . ASP A 1 96 ? 9.035 3.407 -22.518 1.00 91.81 96 ASP A CA 1
ATOM 780 C C . ASP A 1 96 ? 9.140 4.223 -21.211 1.00 91.81 96 ASP A C 1
ATOM 782 O O . ASP A 1 96 ? 9.243 3.682 -20.106 1.00 91.81 96 ASP A O 1
ATOM 786 N N . SER A 1 97 ? 9.172 5.553 -21.324 1.00 90.38 97 SER A N 1
ATOM 787 C CA . SER A 1 97 ? 9.325 6.427 -20.154 1.00 90.38 97 SER A CA 1
ATOM 788 C C . SER A 1 97 ? 8.158 6.332 -19.165 1.00 90.38 97 SER A C 1
ATOM 790 O O . SER A 1 97 ? 8.373 6.516 -17.967 1.00 90.38 97 SER A O 1
ATOM 792 N N . GLU A 1 98 ? 6.934 6.084 -19.634 1.00 90.56 98 GLU A N 1
ATOM 793 C CA . GLU A 1 98 ? 5.759 5.971 -18.768 1.00 90.56 98 GLU A CA 1
ATOM 794 C C . GLU A 1 98 ? 5.779 4.633 -18.026 1.00 90.56 98 GLU A C 1
ATOM 796 O O . GLU A 1 98 ? 5.587 4.602 -16.811 1.00 90.56 98 GLU A O 1
ATOM 801 N N . GLU A 1 99 ? 6.116 3.545 -18.719 1.00 92.56 99 GLU A N 1
ATOM 802 C CA . GLU A 1 99 ? 6.267 2.216 -18.129 1.00 92.56 99 GLU A CA 1
ATOM 803 C C . GLU A 1 99 ? 7.384 2.178 -17.083 1.00 92.56 99 GLU A C 1
ATOM 805 O O . GLU A 1 99 ? 7.203 1.607 -16.007 1.00 92.56 99 GLU A O 1
ATOM 810 N N . ARG A 1 100 ? 8.527 2.823 -17.351 1.00 92.94 100 ARG A N 1
ATOM 811 C CA . ARG A 1 100 ? 9.634 2.926 -16.384 1.00 92.94 100 ARG A CA 1
ATOM 812 C C . ARG A 1 100 ? 9.206 3.649 -15.110 1.00 92.94 100 ARG A C 1
ATOM 814 O O . ARG A 1 100 ? 9.513 3.182 -14.011 1.00 92.94 100 ARG A O 1
ATOM 821 N N . ARG A 1 101 ? 8.436 4.730 -15.252 1.00 91.75 101 ARG A N 1
ATOM 822 C CA . ARG A 1 101 ? 7.843 5.456 -14.123 1.00 91.75 101 ARG A CA 1
ATOM 823 C C . ARG A 1 101 ? 6.861 4.584 -13.338 1.00 91.75 101 ARG A C 1
ATOM 825 O O . ARG A 1 101 ? 6.947 4.530 -12.114 1.00 91.75 101 ARG A O 1
ATOM 832 N N . GLU A 1 102 ? 5.963 3.871 -14.016 1.00 93.44 102 GLU A N 1
ATOM 833 C CA . GLU A 1 102 ? 5.011 2.962 -13.361 1.00 93.44 102 GLU A CA 1
ATOM 834 C C . GLU A 1 102 ? 5.714 1.830 -12.602 1.00 93.44 102 GLU A C 1
ATOM 836 O O . GLU A 1 102 ? 5.336 1.526 -11.471 1.00 93.44 102 GLU A O 1
ATOM 841 N N . ILE A 1 103 ? 6.761 1.240 -13.188 1.00 94.94 103 ILE A N 1
ATOM 842 C CA . ILE A 1 103 ? 7.581 0.202 -12.548 1.00 94.94 103 ILE A CA 1
ATOM 843 C C . ILE A 1 103 ? 8.278 0.759 -11.304 1.00 94.94 103 ILE A C 1
ATOM 845 O O . ILE A 1 103 ? 8.275 0.104 -10.261 1.00 94.94 103 ILE A O 1
ATOM 849 N N . ALA A 1 104 ? 8.833 1.972 -11.379 1.00 93.94 104 ALA A N 1
ATOM 850 C CA . ALA A 1 104 ? 9.458 2.625 -10.232 1.00 93.94 104 ALA A CA 1
ATOM 851 C C . ALA A 1 104 ? 8.459 2.855 -9.087 1.00 93.94 104 ALA A C 1
ATOM 853 O O . ALA A 1 104 ? 8.747 2.521 -7.937 1.00 93.94 104 ALA A O 1
ATOM 854 N N . TYR A 1 105 ? 7.257 3.354 -9.394 1.00 94.75 105 TYR A N 1
ATOM 855 C CA . TYR A 1 105 ? 6.205 3.549 -8.392 1.00 94.75 105 TYR A CA 1
ATOM 856 C C . TYR A 1 105 ? 5.701 2.227 -7.812 1.00 94.75 105 TYR A C 1
ATOM 858 O O . TYR A 1 105 ? 5.491 2.137 -6.604 1.00 94.75 105 TYR A O 1
ATOM 866 N N . ALA A 1 106 ? 5.560 1.184 -8.634 1.00 96.50 106 ALA A N 1
ATOM 867 C CA . ALA A 1 106 ? 5.227 -0.151 -8.149 1.00 96.50 106 ALA A CA 1
ATOM 868 C C . ALA A 1 106 ? 6.295 -0.670 -7.173 1.00 96.50 106 ALA A C 1
ATOM 870 O O . ALA A 1 106 ? 5.943 -1.171 -6.108 1.00 96.50 106 ALA A O 1
ATOM 871 N N . GLY A 1 107 ? 7.584 -0.473 -7.471 1.00 96.38 107 GLY A N 1
ATOM 872 C CA . GLY A 1 107 ? 8.682 -0.802 -6.558 1.00 96.38 107 GLY A CA 1
ATOM 873 C C . GLY A 1 107 ? 8.580 -0.082 -5.210 1.00 96.38 107 GLY A C 1
ATOM 874 O O . GLY A 1 107 ? 8.687 -0.721 -4.165 1.00 96.38 107 GLY A O 1
ATOM 875 N N . MET A 1 108 ? 8.292 1.226 -5.216 1.00 95.81 108 MET A N 1
ATOM 876 C CA . MET A 1 108 ? 8.079 2.004 -3.985 1.00 95.81 108 MET A CA 1
ATOM 877 C C . MET A 1 108 ? 6.887 1.487 -3.170 1.00 95.81 108 MET A C 1
ATOM 879 O O . MET A 1 108 ? 6.988 1.356 -1.951 1.00 95.81 108 MET A O 1
ATOM 883 N N . VAL A 1 109 ? 5.773 1.163 -3.834 1.00 97.31 109 VAL A N 1
ATOM 884 C CA . VAL A 1 109 ? 4.591 0.578 -3.184 1.00 97.31 109 VAL A CA 1
ATOM 885 C C . VAL A 1 109 ? 4.940 -0.748 -2.514 1.00 97.31 109 VAL A C 1
ATOM 887 O O . VAL A 1 109 ? 4.636 -0.929 -1.337 1.00 97.31 109 VAL A O 1
ATOM 890 N N . ILE A 1 110 ? 5.602 -1.664 -3.230 1.00 98.12 110 ILE A N 1
ATOM 891 C CA . ILE A 1 110 ? 5.992 -2.968 -2.678 1.00 98.12 110 ILE A CA 1
ATOM 892 C C . ILE A 1 110 ? 6.948 -2.801 -1.497 1.00 98.12 110 ILE A C 1
ATOM 894 O O . ILE A 1 110 ? 6.775 -3.478 -0.486 1.00 98.12 110 ILE A O 1
ATOM 898 N N . GLN A 1 111 ? 7.902 -1.871 -1.576 1.00 97.12 111 GLN A N 1
ATOM 899 C CA . GLN A 1 111 ? 8.817 -1.584 -0.473 1.00 97.12 111 GLN A CA 1
ATOM 900 C C . GLN A 1 111 ? 8.074 -1.101 0.781 1.00 97.12 111 GLN A C 1
ATOM 902 O O . GLN A 1 111 ? 8.319 -1.629 1.865 1.00 97.12 111 GLN A O 1
ATOM 907 N N . ASN A 1 112 ? 7.145 -0.148 0.647 1.00 96.50 112 ASN A N 1
ATOM 908 C CA . ASN A 1 112 ? 6.362 0.355 1.783 1.00 96.50 112 ASN A CA 1
ATOM 909 C C . ASN A 1 112 ? 5.512 -0.762 2.407 1.00 96.50 112 ASN A C 1
ATOM 911 O O . ASN A 1 112 ? 5.490 -0.930 3.624 1.00 96.50 112 ASN A O 1
ATOM 915 N N . LEU A 1 113 ? 4.858 -1.577 1.573 1.00 97.56 113 LEU A N 1
ATOM 916 C CA . LEU A 1 113 ? 4.058 -2.705 2.047 1.00 97.56 113 LEU A CA 1
ATOM 917 C C . LEU A 1 113 ? 4.917 -3.780 2.723 1.00 97.56 113 LEU A C 1
ATOM 919 O O . LEU A 1 113 ? 4.495 -4.338 3.731 1.00 97.56 113 LEU A O 1
ATOM 923 N N . LEU A 1 114 ? 6.127 -4.056 2.228 1.00 97.19 114 LEU A N 1
ATOM 924 C CA . LEU A 1 114 ? 7.058 -4.967 2.896 1.00 97.19 114 LEU A CA 1
ATOM 925 C C . LEU A 1 114 ? 7.430 -4.457 4.286 1.00 97.19 114 LEU A C 1
ATOM 927 O O . LEU A 1 114 ? 7.326 -5.226 5.241 1.00 97.19 114 LEU A O 1
ATOM 931 N N . VAL A 1 115 ? 7.799 -3.178 4.412 1.00 95.19 115 VAL A N 1
ATOM 932 C CA . VAL A 1 115 ? 8.106 -2.545 5.707 1.00 95.19 115 VAL A CA 1
ATOM 933 C C . VAL A 1 115 ? 6.926 -2.695 6.667 1.00 95.19 115 VAL A C 1
ATOM 935 O O . VAL A 1 115 ? 7.092 -3.280 7.737 1.00 95.19 115 VAL A O 1
ATOM 938 N N . ASN A 1 116 ? 5.720 -2.307 6.243 1.00 94.31 116 ASN A N 1
ATOM 939 C CA . ASN A 1 116 ? 4.505 -2.454 7.048 1.00 94.31 116 ASN A CA 1
ATOM 940 C C . ASN A 1 116 ? 4.258 -3.917 7.454 1.00 94.31 116 ASN A C 1
ATOM 942 O O . ASN A 1 116 ? 3.894 -4.200 8.595 1.00 94.31 116 ASN A O 1
ATOM 946 N N . SER A 1 117 ? 4.488 -4.867 6.542 1.00 94.38 117 SER A N 1
ATOM 947 C CA . SER A 1 117 ? 4.305 -6.294 6.821 1.00 94.38 117 SER A CA 1
ATOM 948 C C . SER A 1 117 ? 5.283 -6.815 7.873 1.00 94.38 117 SER A C 1
ATOM 950 O O . SER A 1 117 ? 4.879 -7.571 8.759 1.00 94.38 117 SER A O 1
ATOM 952 N N . TYR A 1 118 ? 6.548 -6.387 7.812 1.00 93.25 118 TYR A N 1
ATOM 953 C CA . TYR A 1 118 ? 7.576 -6.782 8.766 1.00 93.25 118 TYR A CA 1
ATOM 954 C C . TYR A 1 118 ? 7.338 -6.147 10.132 1.00 93.25 118 TYR A C 1
ATOM 956 O O . TYR A 1 118 ? 7.482 -6.836 11.139 1.00 93.25 118 TYR A O 1
ATOM 964 N N . GLU A 1 119 ? 6.914 -4.883 10.183 1.00 89.88 119 GLU A N 1
ATOM 965 C CA . GLU A 1 119 ? 6.525 -4.227 11.434 1.00 89.88 119 GLU A CA 1
ATOM 966 C C . GLU A 1 119 ? 5.354 -4.947 12.108 1.00 89.88 119 GLU A C 1
ATOM 968 O O . GLU A 1 119 ? 5.426 -5.294 13.288 1.00 89.88 119 GLU A O 1
ATOM 973 N N . LEU A 1 120 ? 4.293 -5.246 11.353 1.00 91.25 120 LEU A N 1
ATOM 974 C CA . LEU A 1 120 ? 3.137 -5.965 11.882 1.00 91.25 120 LEU A CA 1
ATOM 975 C C . LEU A 1 120 ? 3.491 -7.404 12.287 1.00 91.25 120 LEU A C 1
ATOM 977 O O . LEU A 1 120 ? 3.011 -7.889 13.309 1.00 91.25 120 LEU A O 1
ATOM 981 N N . ALA A 1 121 ? 4.358 -8.089 11.540 1.00 90.44 121 ALA A N 1
ATOM 982 C CA . ALA A 1 121 ? 4.851 -9.413 11.915 1.00 90.44 121 ALA A CA 1
ATOM 983 C C . ALA A 1 121 ? 5.760 -9.376 13.156 1.00 90.44 121 ALA A C 1
ATOM 985 O O . ALA A 1 121 ? 5.737 -10.312 13.955 1.00 90.44 121 ALA A O 1
ATOM 986 N N . ALA A 1 122 ? 6.528 -8.304 13.358 1.00 85.44 122 ALA A N 1
ATOM 987 C CA . ALA A 1 122 ? 7.302 -8.110 14.577 1.00 85.44 122 ALA A CA 1
ATOM 988 C C . ALA A 1 122 ? 6.380 -7.926 15.790 1.00 85.44 122 ALA A C 1
ATOM 990 O O . ALA A 1 122 ? 6.618 -8.547 16.825 1.00 85.44 122 ALA A O 1
ATOM 991 N N . ASP A 1 123 ? 5.314 -7.136 15.647 1.00 83.94 123 ASP A N 1
ATOM 992 C CA . ASP A 1 1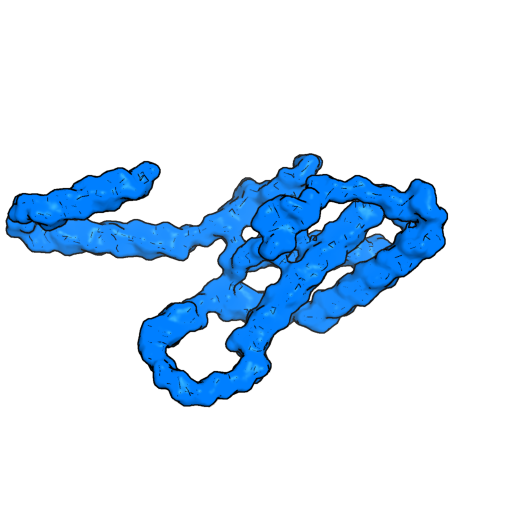23 ? 4.349 -6.867 16.718 1.00 83.94 123 ASP A CA 1
ATOM 993 C C . ASP A 1 123 ? 3.455 -8.078 17.042 1.00 83.94 123 ASP A C 1
ATOM 995 O O . ASP A 1 123 ? 3.192 -8.352 18.213 1.00 83.94 123 ASP A O 1
ATOM 999 N N . TYR A 1 124 ? 2.998 -8.813 16.023 1.00 85.31 124 TYR A N 1
ATOM 1000 C CA . TYR A 1 124 ? 1.916 -9.800 16.155 1.00 85.31 124 TYR A CA 1
ATOM 1001 C C . TYR A 1 124 ? 2.274 -11.223 15.713 1.00 85.31 124 TYR A C 1
ATOM 1003 O O . TYR A 1 124 ? 1.594 -12.172 16.095 1.00 85.31 124 TYR A O 1
ATOM 1011 N N . GLY A 1 125 ? 3.346 -11.397 14.938 1.00 76.38 125 GLY A N 1
ATOM 1012 C CA . GLY A 1 125 ? 3.814 -12.693 14.431 1.00 76.38 125 GLY A CA 1
ATOM 1013 C C . GLY A 1 125 ? 4.709 -13.467 15.402 1.00 76.38 125 GLY A C 1
ATOM 1014 O O . GLY A 1 125 ? 5.310 -14.466 15.016 1.00 76.38 125 GLY A O 1
ATOM 1015 N N . GLY A 1 126 ? 4.835 -13.006 16.651 1.00 71.44 126 GLY A N 1
ATOM 1016 C CA . GLY A 1 126 ? 5.636 -13.664 17.689 1.00 71.44 126 GLY A CA 1
ATOM 1017 C C . GLY A 1 126 ? 7.152 -13.473 17.557 1.00 71.44 126 GLY A C 1
ATOM 1018 O O . GLY A 1 126 ? 7.901 -14.124 18.284 1.00 71.44 126 GLY A O 1
ATOM 1019 N N . LEU A 1 127 ? 7.606 -12.594 16.652 1.00 55.00 127 LEU A N 1
ATOM 1020 C CA . LEU A 1 127 ? 9.027 -12.324 16.390 1.00 55.00 127 LEU A CA 1
ATOM 1021 C C . LEU A 1 127 ? 9.642 -11.281 17.334 1.00 55.00 127 LEU A C 1
ATOM 1023 O O . LEU A 1 127 ? 10.837 -11.369 17.621 1.00 55.00 127 LEU A O 1
ATOM 1027 N N . ARG A 1 128 ? 8.861 -10.339 17.892 1.00 52.34 128 ARG A N 1
ATOM 1028 C CA . ARG A 1 128 ? 9.282 -9.663 19.126 1.00 52.34 128 ARG A CA 1
ATOM 1029 C C . ARG A 1 128 ? 9.267 -10.701 20.234 1.00 52.34 128 ARG A C 1
ATOM 1031 O O . ARG A 1 128 ? 8.225 -11.003 20.814 1.00 52.34 128 ARG A O 1
ATOM 1038 N N . GLY A 1 129 ? 10.447 -11.253 20.509 1.00 46.09 129 GLY A N 1
ATOM 1039 C CA . GLY A 1 129 ? 10.702 -11.999 21.728 1.00 46.09 129 GLY A CA 1
ATOM 1040 C C . GLY A 1 129 ? 10.065 -11.261 22.900 1.00 46.09 129 GLY A C 1
ATOM 1041 O O . GLY A 1 129 ? 10.197 -10.041 23.006 1.00 46.09 129 GLY A O 1
ATOM 1042 N N . ARG A 1 130 ? 9.324 -12.019 23.716 1.00 47.22 130 ARG A N 1
ATOM 1043 C CA . ARG A 1 130 ? 8.779 -11.616 25.015 1.00 47.22 130 ARG A CA 1
ATOM 1044 C C . ARG A 1 130 ? 9.700 -10.568 25.633 1.00 47.22 130 ARG A C 1
ATOM 1046 O O . ARG A 1 130 ? 10.805 -10.908 26.052 1.00 47.22 130 ARG A O 1
ATOM 1053 N N . VAL A 1 131 ? 9.274 -9.307 25.638 1.00 48.50 131 VAL A N 1
ATOM 1054 C CA . VAL A 1 131 ? 9.952 -8.287 26.435 1.00 48.50 131 VAL A CA 1
ATOM 1055 C C . VAL A 1 131 ? 9.876 -8.807 27.874 1.00 48.50 131 VAL A C 1
ATOM 1057 O O . VAL A 1 131 ? 8.759 -9.041 28.343 1.00 48.50 131 VAL A O 1
ATOM 1060 N N . PRO A 1 132 ? 11.006 -9.093 28.543 1.00 47.38 132 PRO A N 1
ATOM 1061 C CA . PRO A 1 132 ? 10.974 -9.663 29.880 1.00 47.38 132 PRO A CA 1
ATOM 1062 C C . PRO A 1 132 ? 10.368 -8.637 30.840 1.00 47.38 132 PRO A C 1
ATOM 1064 O O . PRO A 1 132 ? 10.820 -7.494 30.880 1.00 47.38 132 PRO A O 1
ATOM 1067 N N . ASP A 1 133 ? 9.338 -9.056 31.573 1.00 49.84 133 ASP A N 1
ATOM 1068 C CA . ASP A 1 133 ? 8.891 -8.511 32.859 1.00 49.84 133 ASP A CA 1
ATOM 1069 C C . ASP A 1 133 ? 8.791 -6.983 32.998 1.00 49.84 133 ASP A C 1
ATOM 1071 O O . ASP A 1 133 ? 9.076 -6.426 34.060 1.00 49.84 133 ASP A O 1
ATOM 1075 N N . ARG A 1 134 ? 8.307 -6.269 31.974 1.00 53.03 134 ARG A N 1
ATOM 1076 C CA . ARG A 1 134 ? 7.682 -4.968 32.243 1.00 53.03 134 ARG A CA 1
ATOM 1077 C C . ARG A 1 134 ? 6.277 -5.266 32.760 1.00 53.03 134 ARG A C 1
ATOM 1079 O O . ARG A 1 134 ? 5.491 -5.879 32.042 1.00 53.03 134 ARG A O 1
ATOM 1086 N N . GLN A 1 135 ? 6.002 -4.901 34.013 1.00 55.81 135 GLN A N 1
ATOM 1087 C CA . GLN A 1 135 ? 4.690 -5.032 34.648 1.00 55.81 135 GLN A CA 1
ATOM 1088 C C . GLN A 1 135 ? 3.656 -4.373 33.725 1.00 55.81 135 GLN A C 1
ATOM 1090 O O . GLN A 1 135 ? 3.624 -3.155 33.589 1.00 55.81 135 GLN A O 1
ATOM 1095 N N . PHE A 1 136 ? 2.933 -5.199 32.972 1.00 53.34 136 PHE A N 1
ATOM 1096 C CA . PHE A 1 136 ? 2.039 -4.753 31.913 1.00 53.34 136 PHE A CA 1
ATOM 1097 C C . PHE A 1 136 ? 0.789 -4.205 32.595 1.00 53.34 136 PHE A C 1
ATOM 1099 O O . PHE A 1 136 ? -0.070 -4.975 33.026 1.00 53.34 136 PHE A O 1
ATOM 1106 N N . ASP A 1 137 ? 0.717 -2.888 32.767 1.00 66.44 137 ASP A N 1
ATOM 1107 C CA . ASP A 1 137 ? -0.454 -2.275 33.378 1.00 66.44 137 ASP A CA 1
ATOM 1108 C C . ASP A 1 137 ? -1.619 -2.230 32.383 1.00 66.44 137 ASP A C 1
ATOM 1110 O O . ASP A 1 137 ? -1.452 -2.233 31.162 1.00 66.44 137 ASP A O 1
ATOM 1114 N N . PHE A 1 138 ? -2.841 -2.175 32.914 1.00 63.38 138 PHE A N 1
ATOM 1115 C CA . PHE A 1 138 ? -4.078 -2.148 32.127 1.00 63.38 138 PHE A CA 1
ATOM 1116 C C . PHE A 1 138 ? -4.081 -1.058 31.040 1.00 63.38 138 PHE A C 1
ATOM 1118 O O . PHE A 1 138 ? -4.629 -1.263 29.959 1.00 63.38 138 PHE A O 1
ATOM 1125 N N . PHE A 1 139 ? -3.439 0.083 31.300 1.00 59.53 139 PHE A N 1
ATOM 1126 C CA . PHE A 1 139 ? -3.313 1.156 30.317 1.00 59.53 139 PHE A CA 1
ATOM 1127 C C . PHE A 1 139 ? -2.367 0.785 29.172 1.00 59.53 139 PHE A C 1
ATOM 1129 O O . PHE A 1 139 ? -2.709 1.049 28.026 1.00 59.53 139 PHE A O 1
ATOM 1136 N N . ASP A 1 140 ? -1.252 0.102 29.438 1.00 53.84 140 ASP A N 1
ATOM 1137 C CA . ASP A 1 140 ? -0.351 -0.402 28.391 1.00 53.84 140 ASP A CA 1
ATOM 1138 C C . ASP A 1 140 ? -1.036 -1.486 27.548 1.00 53.84 140 ASP A C 1
ATOM 1140 O O . ASP A 1 140 ? -0.882 -1.533 26.325 1.00 53.84 140 ASP A O 1
ATOM 1144 N N . TRP A 1 141 ? -1.865 -2.325 28.177 1.00 58.69 141 TRP A N 1
ATOM 1145 C CA . TRP A 1 141 ? -2.738 -3.259 27.466 1.00 58.69 141 TRP A CA 1
ATOM 1146 C C . TRP A 1 141 ? -3.752 -2.527 26.574 1.00 58.69 141 TRP A C 1
ATOM 1148 O O . TRP A 1 141 ? -3.837 -2.832 25.390 1.00 58.69 141 TRP A O 1
ATOM 1158 N N . LEU A 1 142 ? -4.452 -1.506 27.081 1.00 56.72 142 LEU A N 1
ATOM 1159 C CA . LEU A 1 142 ? -5.391 -0.709 26.280 1.00 56.72 142 LEU A CA 1
ATOM 1160 C C . LEU A 1 142 ? -4.710 0.047 25.128 1.00 56.72 142 LEU A C 1
ATOM 1162 O O . LEU A 1 142 ? -5.276 0.127 24.041 1.00 56.72 142 LEU A O 1
ATOM 1166 N N . TYR A 1 143 ? -3.505 0.580 25.345 1.00 52.00 143 TYR A N 1
ATOM 1167 C CA . TYR A 1 143 ? -2.730 1.278 24.315 1.00 52.00 143 TYR A CA 1
ATOM 1168 C C . TYR A 1 143 ? -2.142 0.319 23.266 1.00 52.00 143 TYR A C 1
ATOM 1170 O O . TYR A 1 143 ? -2.023 0.692 22.099 1.00 52.00 143 TYR A O 1
ATOM 1178 N N . SER A 1 144 ? -1.792 -0.914 23.648 1.00 55.88 144 SER A N 1
ATOM 1179 C CA . SER A 1 144 ? -1.282 -1.940 22.720 1.00 55.88 144 SER A CA 1
ATOM 1180 C C . SER A 1 144 ? -2.386 -2.691 21.970 1.00 55.88 144 SER A C 1
ATOM 1182 O O . SER A 1 144 ? -2.128 -3.252 20.899 1.00 55.88 144 SER A O 1
ATOM 1184 N N . TRP A 1 145 ? -3.630 -2.649 22.460 1.00 57.16 145 TRP A N 1
ATOM 1185 C CA . TRP A 1 145 ? -4.815 -3.163 21.770 1.00 57.16 145 TRP A CA 1
ATOM 1186 C C . TRP A 1 145 ? -5.267 -2.226 20.644 1.00 57.16 145 TRP A C 1
ATOM 1188 O O . TRP A 1 145 ? -6.396 -1.744 20.576 1.00 57.16 145 TRP A O 1
ATOM 1198 N N . ASN A 1 146 ? -4.362 -1.986 19.698 1.00 74.44 146 ASN A N 1
ATOM 1199 C CA . ASN A 1 146 ? -4.703 -1.344 18.445 1.00 74.44 146 ASN A CA 1
ATOM 1200 C C . ASN A 1 146 ? -5.394 -2.377 17.538 1.00 74.44 146 ASN A C 1
ATOM 1202 O O . ASN A 1 146 ? -4.756 -3.068 16.740 1.00 74.44 146 ASN A O 1
ATOM 1206 N N . PHE A 1 147 ? -6.716 -2.496 17.699 1.00 77.38 147 PHE A N 1
ATOM 1207 C CA . PHE A 1 147 ? -7.566 -3.403 16.921 1.00 77.38 147 PHE A CA 1
ATOM 1208 C C . PHE A 1 147 ? -7.364 -3.232 15.410 1.00 77.38 147 PHE A C 1
ATOM 1210 O O . PHE A 1 147 ? -7.393 -4.213 14.670 1.00 77.38 147 PHE A O 1
ATOM 1217 N N . SER A 1 148 ? -7.093 -2.005 14.961 1.00 82.31 148 SER A N 1
ATOM 1218 C CA . SER A 1 148 ? -6.793 -1.704 13.564 1.00 82.31 148 SER A CA 1
ATOM 1219 C C . SER A 1 148 ? -5.499 -2.365 13.090 1.00 82.31 148 SER A C 1
ATOM 1221 O O . SER A 1 148 ? -5.522 -3.069 12.082 1.00 82.31 148 SER A O 1
ATOM 1223 N N . ARG A 1 149 ? -4.397 -2.248 13.845 1.00 88.12 149 ARG A N 1
ATOM 1224 C CA . ARG A 1 149 ? -3.120 -2.900 13.498 1.00 88.12 149 ARG A CA 1
ATOM 1225 C C . ARG A 1 149 ? -3.229 -4.425 13.487 1.00 88.12 149 ARG A C 1
ATOM 1227 O O . ARG A 1 149 ? -2.755 -5.057 12.546 1.00 88.12 149 ARG A O 1
ATOM 1234 N N . TRP A 1 150 ? -3.892 -5.020 14.482 1.00 87.19 150 TRP A N 1
ATOM 1235 C CA . TRP A 1 150 ? -4.130 -6.470 14.504 1.00 87.19 150 TRP A CA 1
ATOM 1236 C C . TRP A 1 150 ? -4.981 -6.930 13.313 1.00 87.19 150 TRP A C 1
ATOM 1238 O O . TRP A 1 150 ? -4.642 -7.903 12.640 1.00 87.19 150 TRP A O 1
ATOM 1248 N N . ASN A 1 151 ? -6.068 -6.216 13.015 1.00 89.56 151 ASN A N 1
ATOM 1249 C CA . ASN A 1 151 ? -6.924 -6.515 11.871 1.00 89.56 151 ASN A CA 1
ATOM 1250 C C . ASN A 1 151 ? -6.159 -6.374 10.545 1.00 89.56 151 ASN A C 1
ATOM 1252 O O . ASN A 1 151 ? -6.266 -7.241 9.682 1.00 89.56 151 ASN A O 1
ATOM 1256 N N . ALA A 1 152 ? -5.347 -5.324 10.400 1.00 92.81 152 ALA A N 1
ATOM 1257 C CA . ALA A 1 152 ? -4.477 -5.137 9.245 1.00 92.81 152 ALA A CA 1
ATOM 1258 C C . ALA A 1 152 ? -3.472 -6.285 9.113 1.00 92.81 152 ALA A C 1
ATOM 1260 O O . ALA A 1 152 ? -3.328 -6.814 8.018 1.00 92.81 152 ALA A O 1
ATOM 1261 N N . TYR A 1 153 ? -2.846 -6.735 10.207 1.00 93.44 153 TYR A N 1
ATOM 1262 C CA . TYR A 1 153 ? -1.950 -7.894 10.195 1.00 93.44 153 TYR A CA 1
ATOM 1263 C C . TYR A 1 153 ? -2.658 -9.149 9.674 1.00 93.44 153 TYR A C 1
ATOM 1265 O O . TYR A 1 153 ? -2.180 -9.763 8.722 1.00 93.44 153 TYR A O 1
ATOM 1273 N N . GLN A 1 154 ? -3.822 -9.490 10.239 1.00 93.31 154 GLN A N 1
ATOM 1274 C CA . GLN A 1 154 ? -4.606 -10.657 9.819 1.00 93.31 154 GLN A CA 1
ATOM 1275 C C . GLN A 1 154 ? -4.988 -10.585 8.336 1.00 93.31 154 GLN A C 1
ATOM 1277 O O . GLN A 1 154 ? -4.755 -11.537 7.592 1.00 93.31 154 GLN A O 1
ATOM 1282 N N . LYS A 1 155 ? -5.507 -9.437 7.884 1.00 95.50 155 LYS A N 1
ATOM 1283 C CA . LYS A 1 155 ? -5.856 -9.223 6.474 1.00 95.50 155 LYS A CA 1
ATOM 1284 C C . LYS A 1 155 ? -4.633 -9.262 5.559 1.00 95.50 155 LYS A C 1
ATOM 1286 O O . LYS A 1 155 ? -4.705 -9.778 4.454 1.00 95.50 155 LYS A O 1
ATOM 1291 N N . MET A 1 156 ? -3.491 -8.735 5.992 1.00 95.06 156 MET A N 1
ATOM 1292 C CA . MET A 1 156 ? -2.267 -8.731 5.190 1.00 95.06 156 MET A CA 1
ATOM 1293 C C . MET A 1 156 ? -1.748 -10.149 4.948 1.00 95.06 156 MET A C 1
ATOM 1295 O O . MET A 1 156 ? -1.328 -10.448 3.835 1.00 95.06 156 MET A O 1
ATOM 1299 N N . GLN A 1 157 ? -1.855 -11.040 5.940 1.00 94.06 157 GLN A N 1
ATOM 1300 C CA . GLN A 1 157 ? -1.504 -12.452 5.761 1.00 94.06 157 GLN A CA 1
ATOM 1301 C C . GLN A 1 157 ? -2.385 -13.153 4.713 1.00 94.06 157 GLN A C 1
ATOM 1303 O O . GLN A 1 157 ? -1.887 -14.034 4.015 1.00 94.06 157 GLN A O 1
ATOM 1308 N N . SER A 1 158 ? -3.664 -12.773 4.581 1.00 95.69 158 SER A N 1
ATOM 1309 C CA . SER A 1 158 ? -4.577 -13.366 3.592 1.00 95.69 158 SER A CA 1
ATOM 1310 C C . SER A 1 158 ? -4.490 -12.719 2.211 1.00 95.69 158 SER A C 1
ATOM 1312 O O . SER A 1 158 ? -4.458 -13.424 1.206 1.00 95.69 158 SER A O 1
ATOM 1314 N N . ASP A 1 159 ? -4.477 -11.389 2.149 1.00 97.31 159 ASP A N 1
ATOM 1315 C CA . ASP A 1 159 ? -4.682 -10.642 0.905 1.00 97.31 159 ASP A CA 1
ATOM 1316 C C . ASP A 1 159 ? -3.368 -10.365 0.158 1.00 97.31 159 ASP A C 1
ATOM 1318 O O . ASP A 1 159 ? -3.383 -10.202 -1.062 1.00 97.31 159 ASP A O 1
ATOM 1322 N N . MET A 1 160 ? -2.244 -10.271 0.878 1.00 96.62 160 MET A N 1
ATOM 1323 C CA . MET A 1 160 ? -0.922 -9.944 0.325 1.00 96.62 160 MET A CA 1
ATOM 1324 C C . MET A 1 160 ? 0.212 -10.540 1.186 1.00 96.62 160 MET A C 1
ATOM 1326 O O . MET A 1 160 ? 0.964 -9.808 1.836 1.00 96.62 160 MET A O 1
ATOM 1330 N N . PRO A 1 161 ? 0.347 -11.877 1.235 1.00 96.12 161 PRO A N 1
ATOM 1331 C CA . PRO A 1 161 ? 1.326 -12.529 2.097 1.00 96.12 161 PRO A CA 1
ATOM 1332 C C . PRO A 1 161 ? 2.756 -12.044 1.814 1.00 96.12 161 PRO A C 1
ATOM 1334 O O . PRO A 1 161 ? 3.129 -11.795 0.667 1.00 96.12 161 PRO A O 1
ATOM 1337 N N . ILE A 1 162 ? 3.593 -11.975 2.859 1.00 95.19 162 ILE A N 1
ATOM 1338 C CA . ILE A 1 162 ? 4.983 -11.472 2.777 1.00 95.19 162 ILE A CA 1
ATOM 1339 C C . ILE A 1 162 ? 5.770 -12.171 1.663 1.00 95.19 162 ILE A C 1
ATOM 1341 O O . ILE A 1 162 ? 6.493 -11.529 0.907 1.00 95.19 162 ILE A O 1
ATOM 1345 N N . SER A 1 163 ? 5.591 -13.485 1.516 1.00 96.50 163 SER A N 1
ATOM 1346 C CA . SER A 1 163 ? 6.253 -14.274 0.473 1.00 96.50 163 SER A CA 1
ATOM 1347 C C . SER A 1 163 ? 5.896 -13.824 -0.945 1.00 96.50 163 SER A C 1
ATOM 1349 O O . SER A 1 163 ? 6.714 -13.945 -1.854 1.00 96.50 163 SER A O 1
ATOM 1351 N N . GLU A 1 164 ? 4.693 -13.299 -1.158 1.00 97.31 164 GLU A N 1
ATOM 1352 C CA . GLU A 1 164 ? 4.276 -12.741 -2.437 1.00 97.31 164 GLU A CA 1
ATOM 1353 C C . GLU A 1 164 ? 4.827 -11.332 -2.651 1.00 97.31 164 GLU A C 1
ATOM 1355 O O . GLU A 1 164 ? 5.292 -11.027 -3.748 1.00 97.31 164 GLU A O 1
ATOM 1360 N N . LEU A 1 165 ? 4.861 -10.502 -1.606 1.00 97.12 165 LEU A N 1
ATOM 1361 C CA . LEU A 1 165 ? 5.502 -9.189 -1.671 1.00 97.12 165 LEU A CA 1
ATOM 1362 C C . LEU A 1 165 ? 6.998 -9.303 -2.011 1.00 97.12 165 LEU A C 1
ATOM 1364 O O . LEU A 1 165 ? 7.483 -8.552 -2.853 1.00 97.12 165 LEU A O 1
ATOM 1368 N N . VAL A 1 166 ? 7.705 -10.286 -1.442 1.00 97.62 166 VAL A N 1
ATOM 1369 C CA . VAL A 1 166 ? 9.111 -10.580 -1.781 1.00 97.62 166 VAL A CA 1
ATOM 1370 C C . VAL A 1 166 ? 9.251 -10.989 -3.251 1.00 97.62 166 VAL A C 1
ATOM 1372 O O . VAL A 1 166 ? 10.094 -10.447 -3.958 1.00 97.62 166 VAL A O 1
ATOM 1375 N N . LYS A 1 167 ? 8.371 -11.858 -3.768 1.00 97.25 167 LYS A N 1
ATOM 1376 C CA . LYS A 1 167 ? 8.381 -12.220 -5.199 1.00 97.25 167 LYS A CA 1
ATOM 1377 C C . LYS A 1 167 ? 8.161 -11.012 -6.110 1.00 97.25 167 LYS A C 1
ATOM 1379 O O . LYS A 1 167 ? 8.777 -10.918 -7.168 1.00 97.25 167 LYS A O 1
ATOM 1384 N N . LEU A 1 168 ? 7.263 -10.101 -5.735 1.00 97.38 168 LEU A N 1
ATOM 1385 C CA . LEU A 1 168 ? 7.031 -8.870 -6.493 1.00 97.38 168 LEU A CA 1
ATOM 1386 C C . LEU A 1 168 ? 8.240 -7.930 -6.422 1.00 97.38 168 LEU A C 1
ATOM 1388 O O . LEU A 1 168 ? 8.576 -7.300 -7.423 1.00 97.38 168 LEU A O 1
ATOM 1392 N N . GLN A 1 169 ? 8.929 -7.876 -5.283 1.00 97.44 169 GLN A N 1
ATOM 1393 C CA . GLN A 1 169 ? 10.178 -7.133 -5.137 1.00 97.44 169 GLN A CA 1
ATOM 1394 C C . GLN A 1 169 ? 11.280 -7.699 -6.047 1.00 97.44 169 GLN A C 1
ATOM 1396 O O . GLN A 1 169 ? 11.956 -6.929 -6.730 1.00 97.44 169 GLN A O 1
ATOM 1401 N N . ASP A 1 170 ? 11.412 -9.023 -6.134 1.00 96.44 170 ASP A N 1
ATOM 1402 C CA . ASP A 1 170 ? 12.353 -9.669 -7.055 1.00 96.44 170 ASP A CA 1
ATOM 1403 C C . ASP A 1 170 ? 12.042 -9.306 -8.516 1.00 96.44 170 ASP A C 1
ATOM 1405 O O . ASP A 1 170 ? 12.935 -8.878 -9.252 1.00 96.44 170 ASP A O 1
ATOM 1409 N N . LYS A 1 171 ? 10.762 -9.363 -8.920 1.00 95.81 171 LYS A N 1
ATOM 1410 C CA . LYS A 1 171 ? 10.323 -8.930 -10.262 1.00 95.81 171 LYS A CA 1
ATOM 1411 C C . LYS A 1 171 ? 10.645 -7.464 -10.535 1.00 95.81 171 LYS A C 1
ATOM 1413 O O . LYS A 1 171 ? 11.072 -7.113 -11.634 1.00 95.81 171 LYS A O 1
ATOM 1418 N N . TYR A 1 172 ? 10.447 -6.595 -9.547 1.00 96.25 172 TYR A N 1
ATOM 1419 C CA . TYR A 1 172 ? 10.831 -5.194 -9.661 1.00 96.25 172 TYR A CA 1
ATOM 1420 C C . TYR A 1 172 ? 12.338 -5.050 -9.916 1.00 96.25 172 TYR A C 1
ATOM 1422 O O . TYR A 1 172 ? 12.733 -4.326 -10.832 1.00 96.25 172 TYR A O 1
ATOM 1430 N N . PHE A 1 173 ? 13.185 -5.772 -9.175 1.00 95.69 173 PHE A N 1
ATOM 1431 C CA . PHE A 1 173 ? 14.631 -5.737 -9.392 1.00 95.69 173 PHE A CA 1
ATOM 1432 C C . PHE A 1 173 ? 15.040 -6.299 -10.758 1.00 95.69 173 PHE A C 1
ATOM 1434 O O . PHE A 1 173 ? 15.972 -5.775 -11.373 1.00 95.69 173 PHE A O 1
ATOM 1441 N N . ASP A 1 174 ? 14.332 -7.302 -11.277 1.00 94.94 174 ASP A N 1
ATOM 1442 C CA . ASP A 1 174 ? 14.520 -7.777 -12.649 1.00 94.94 174 ASP A CA 1
ATOM 1443 C C . ASP A 1 174 ? 14.260 -6.671 -13.675 1.00 94.94 174 ASP A C 1
ATOM 1445 O O . ASP A 1 174 ? 15.098 -6.430 -14.551 1.00 94.94 174 ASP A O 1
ATOM 1449 N N . TYR A 1 175 ? 13.146 -5.946 -13.552 1.00 94.44 175 TYR A N 1
ATOM 1450 C CA . TYR A 1 175 ? 12.866 -4.815 -14.437 1.00 94.44 175 TYR A CA 1
ATOM 1451 C C . TYR A 1 175 ? 13.866 -3.680 -14.267 1.00 94.44 175 TYR A C 1
ATOM 1453 O O . TYR A 1 175 ? 14.340 -3.140 -15.262 1.00 94.44 175 TYR A O 1
ATOM 1461 N N . TYR A 1 176 ? 14.249 -3.357 -13.034 1.00 92.56 176 TYR A N 1
ATOM 1462 C CA . TYR A 1 176 ? 15.251 -2.334 -12.759 1.00 92.56 176 TYR A CA 1
ATOM 1463 C C . TYR A 1 176 ? 16.592 -2.656 -13.433 1.00 92.56 176 TYR A C 1
ATOM 1465 O O . TYR A 1 176 ? 17.209 -1.778 -14.042 1.00 92.56 176 TYR A O 1
ATOM 1473 N N . ARG A 1 177 ? 17.024 -3.926 -13.396 1.00 93.75 177 ARG A N 1
ATOM 1474 C CA . ARG A 1 177 ? 18.216 -4.400 -14.118 1.00 93.75 177 ARG A CA 1
ATOM 1475 C C . ARG A 1 177 ? 18.062 -4.257 -15.631 1.00 93.75 177 ARG A C 1
ATOM 1477 O O . ARG A 1 177 ? 18.970 -3.736 -16.275 1.00 93.75 177 ARG A O 1
ATOM 1484 N N . LYS A 1 178 ? 16.916 -4.659 -16.196 1.00 92.38 178 LYS A N 1
ATOM 1485 C CA . LYS A 1 178 ? 16.623 -4.499 -17.634 1.00 92.38 178 LYS A CA 1
ATOM 1486 C C . LYS A 1 178 ? 16.664 -3.026 -18.055 1.00 92.38 178 LYS A C 1
ATOM 1488 O O . LYS A 1 178 ? 17.343 -2.693 -19.021 1.00 92.38 178 LYS A O 1
ATOM 1493 N N . ILE A 1 179 ? 16.022 -2.135 -17.302 1.00 91.00 179 ILE A N 1
ATOM 1494 C CA . ILE A 1 179 ? 16.014 -0.686 -17.563 1.00 91.00 179 ILE A CA 1
ATOM 1495 C C . ILE A 1 179 ? 17.433 -0.119 -17.478 1.00 91.00 179 ILE A C 1
ATOM 1497 O O . ILE A 1 179 ? 17.872 0.603 -18.366 1.00 91.00 179 ILE A O 1
ATOM 1501 N N . SER A 1 180 ? 18.191 -0.511 -16.454 1.00 89.00 180 SER A N 1
ATOM 1502 C CA . SER A 1 180 ? 19.576 -0.067 -16.263 1.00 89.00 180 SER A CA 1
ATOM 1503 C C . SER A 1 180 ? 20.525 -0.554 -17.368 1.00 89.00 180 SER A C 1
ATOM 1505 O O . SER A 1 180 ? 21.572 0.052 -17.578 1.00 89.00 180 SER A O 1
ATOM 1507 N N . SER A 1 181 ? 20.168 -1.619 -18.094 1.00 90.88 181 SER A N 1
ATOM 1508 C CA . SER A 1 181 ? 20.933 -2.115 -19.247 1.00 90.88 181 SER A CA 1
ATOM 1509 C C . SER A 1 181 ? 20.674 -1.349 -20.556 1.00 90.88 181 SER A C 1
ATOM 1511 O O . SER A 1 181 ? 21.467 -1.474 -21.487 1.00 90.88 181 SER A O 1
ATOM 1513 N N . GLN A 1 182 ? 19.616 -0.529 -20.633 1.00 89.00 182 GLN A N 1
ATOM 1514 C CA . GLN A 1 182 ? 19.300 0.293 -21.814 1.00 89.00 182 GLN A CA 1
ATOM 1515 C C . GLN A 1 182 ? 20.332 1.426 -22.011 1.00 89.00 182 GLN A C 1
ATOM 1517 O O . GLN A 1 182 ? 21.068 1.746 -21.071 1.00 89.00 182 GLN A O 1
ATOM 1522 N N . PRO A 1 183 ? 20.433 2.048 -23.202 1.00 88.88 183 PRO A N 1
ATOM 1523 C CA . PRO A 1 183 ? 21.274 3.229 -23.425 1.00 88.88 183 PRO A CA 1
ATOM 1524 C C . PRO A 1 183 ? 20.932 4.373 -22.463 1.00 88.88 183 PRO A C 1
ATOM 1526 O O . PRO A 1 183 ? 19.773 4.569 -22.118 1.00 88.88 183 PRO A O 1
ATOM 1529 N N . GLU A 1 184 ? 21.924 5.158 -22.034 1.00 86.19 184 GLU A N 1
ATOM 1530 C CA . GLU A 1 184 ? 21.735 6.216 -21.024 1.00 86.19 184 GLU A CA 1
ATOM 1531 C C . GLU A 1 184 ? 20.659 7.245 -21.412 1.00 86.19 184 GLU A C 1
ATOM 1533 O O . GLU A 1 184 ? 19.833 7.614 -20.576 1.00 86.19 184 GLU A O 1
ATOM 1538 N N . SER A 1 185 ? 20.594 7.613 -22.696 1.00 85.88 185 SER A N 1
ATOM 1539 C CA . SER A 1 185 ? 19.570 8.502 -23.262 1.00 85.88 185 SER A CA 1
ATOM 1540 C C . SER A 1 185 ? 18.138 7.983 -23.104 1.00 85.88 185 SER A C 1
ATOM 1542 O O . SER A 1 185 ? 17.189 8.756 -23.196 1.00 85.88 185 SER A O 1
ATOM 1544 N N . GLU A 1 186 ? 17.975 6.683 -22.868 1.00 80.25 186 GLU A N 1
ATOM 1545 C CA . GLU A 1 186 ? 16.693 5.992 -22.760 1.00 80.25 186 GLU A CA 1
ATOM 1546 C C . GLU A 1 186 ? 16.395 5.532 -21.329 1.00 80.25 186 GLU A C 1
ATOM 1548 O O . GLU A 1 186 ? 15.364 4.915 -21.117 1.00 80.25 186 GLU A O 1
ATOM 1553 N N . ARG A 1 187 ? 17.246 5.821 -20.330 1.00 83.38 187 ARG A N 1
ATOM 1554 C CA . ARG A 1 187 ? 17.012 5.406 -18.928 1.00 83.38 187 ARG A CA 1
ATOM 1555 C C . ARG A 1 187 ? 16.163 6.388 -18.135 1.00 83.38 187 ARG A C 1
ATOM 1557 O O . ARG A 1 187 ? 15.403 5.968 -17.261 1.00 83.38 187 ARG A O 1
ATOM 1564 N N . GLY A 1 188 ? 16.282 7.679 -18.437 1.00 83.56 188 GLY A N 1
ATOM 1565 C CA . GLY A 1 188 ? 15.640 8.754 -17.680 1.00 83.56 188 GLY A CA 1
ATOM 1566 C C . GLY A 1 188 ? 14.119 8.767 -17.832 1.00 83.56 188 GLY A C 1
ATOM 1567 O O . GLY A 1 188 ? 13.601 8.606 -18.936 1.00 83.56 188 GLY A O 1
ATOM 1568 N N . PHE A 1 189 ? 13.414 8.954 -16.721 1.00 85.94 189 PHE A N 1
ATOM 1569 C CA . PHE A 1 189 ? 11.981 9.230 -16.679 1.00 85.94 189 PHE A CA 1
ATOM 1570 C C . PHE A 1 189 ? 11.718 10.284 -15.602 1.00 85.94 189 PHE A C 1
ATOM 1572 O O . PHE A 1 189 ? 12.451 10.367 -14.615 1.00 85.94 189 PHE A O 1
ATOM 1579 N N . GLU A 1 190 ? 10.682 11.093 -15.790 1.00 83.19 190 GLU A N 1
ATOM 1580 C CA . GLU A 1 190 ? 10.291 12.098 -14.803 1.00 83.19 190 GLU A CA 1
ATOM 1581 C C . GLU A 1 190 ? 9.481 11.443 -13.678 1.00 83.19 190 GLU A C 1
ATOM 1583 O O . GLU A 1 190 ? 8.529 10.698 -13.924 1.00 83.19 190 GLU A O 1
ATOM 1588 N N . MET A 1 191 ? 9.880 11.700 -12.431 1.00 79.25 191 MET A N 1
ATOM 1589 C CA . MET A 1 191 ? 9.078 11.365 -11.259 1.00 79.25 191 MET A CA 1
ATOM 1590 C C . MET A 1 191 ? 8.241 12.581 -10.876 1.00 79.25 191 MET A C 1
ATOM 1592 O O . MET A 1 191 ? 8.769 13.632 -10.527 1.00 79.25 191 MET A O 1
ATOM 1596 N N . ASP A 1 192 ? 6.927 12.403 -10.891 1.00 73.31 192 ASP A N 1
ATOM 1597 C CA . ASP A 1 192 ? 5.952 13.424 -10.497 1.00 73.31 192 ASP A CA 1
ATOM 1598 C C . ASP A 1 192 ? 5.822 13.539 -8.963 1.00 73.31 192 ASP A C 1
ATOM 1600 O O . ASP A 1 192 ? 5.182 14.455 -8.449 1.00 73.31 192 ASP A O 1
ATOM 1604 N N . ILE A 1 193 ? 6.419 12.601 -8.221 1.00 65.94 193 ILE A N 1
ATOM 1605 C CA . ILE A 1 193 ? 6.482 12.596 -6.757 1.00 65.94 193 ILE A CA 1
ATOM 1606 C C . ILE A 1 193 ? 7.835 13.137 -6.294 1.00 65.94 193 ILE A C 1
ATOM 1608 O O . ILE A 1 193 ? 8.880 12.579 -6.614 1.00 65.94 193 ILE A O 1
ATOM 1612 N N . SER A 1 194 ? 7.816 14.227 -5.521 1.00 54.47 194 SER A N 1
ATOM 1613 C CA . SER A 1 194 ? 9.027 14.819 -4.942 1.00 54.47 194 SER A CA 1
ATOM 1614 C C . SER A 1 194 ? 9.555 13.942 -3.799 1.00 54.47 194 SER A C 1
ATOM 1616 O O . SER A 1 194 ? 8.881 13.873 -2.767 1.00 54.47 194 SER A O 1
ATOM 1618 N N . PRO A 1 195 ? 10.754 13.333 -3.912 1.00 51.12 195 PRO A N 1
ATOM 1619 C CA . PRO A 1 195 ? 11.336 12.513 -2.848 1.00 51.12 195 PRO A CA 1
ATOM 1620 C C . PRO A 1 195 ? 11.709 13.310 -1.590 1.00 51.12 195 PRO A C 1
ATOM 1622 O O . PRO A 1 195 ? 12.034 12.706 -0.582 1.00 51.12 195 PRO A O 1
ATOM 1625 N N . GLY A 1 196 ? 11.704 14.648 -1.655 1.00 40.28 196 GLY A N 1
ATOM 1626 C CA . GLY A 1 196 ? 12.044 15.553 -0.550 1.00 40.28 196 GLY A CA 1
ATOM 1627 C C . GLY A 1 196 ? 10.842 16.300 0.027 1.00 40.28 196 GLY A C 1
ATOM 1628 O O . GLY A 1 196 ? 11.008 17.344 0.654 1.00 40.28 196 GLY A O 1
ATOM 1629 N N . SER A 1 197 ? 9.614 15.840 -0.233 1.00 48.88 197 SER A N 1
ATOM 1630 C CA . SER A 1 197 ? 8.472 16.363 0.523 1.00 48.88 197 SER A CA 1
ATOM 1631 C C . SER A 1 197 ? 8.585 15.906 1.989 1.00 48.88 197 SER A C 1
ATOM 1633 O O . SER A 1 197 ? 9.120 14.822 2.220 1.00 48.88 197 SER A O 1
ATOM 1635 N N . PRO A 1 198 ? 8.060 16.658 2.979 1.00 45.91 198 PRO A N 1
ATOM 1636 C CA . PRO A 1 198 ? 8.129 16.320 4.416 1.00 45.91 198 PRO A CA 1
ATOM 1637 C C . PRO A 1 198 ? 7.447 14.988 4.801 1.00 45.91 198 PRO A C 1
ATOM 1639 O O . PRO A 1 198 ? 7.266 14.685 5.972 1.00 45.91 198 PRO A O 1
ATOM 1642 N N . PHE A 1 199 ? 7.034 14.206 3.806 1.00 42.84 199 PHE A N 1
ATOM 1643 C CA . PHE A 1 199 ? 6.438 12.884 3.892 1.00 42.84 199 PHE A CA 1
ATOM 1644 C C . PHE A 1 199 ? 7.428 11.756 3.508 1.00 42.84 199 PHE A C 1
ATOM 1646 O O . PHE A 1 199 ? 6.981 10.632 3.276 1.00 42.84 199 PHE A O 1
ATOM 1653 N N . PHE A 1 200 ? 8.728 12.054 3.345 1.00 44.22 200 PHE A N 1
ATOM 1654 C CA . PHE A 1 200 ? 9.802 11.101 2.990 1.00 44.22 200 PHE A CA 1
ATOM 1655 C C . PHE A 1 200 ? 10.941 11.005 4.032 1.00 44.22 200 PHE A C 1
ATOM 1657 O O . PHE A 1 200 ? 11.892 10.264 3.781 1.00 44.22 200 PHE A O 1
ATOM 1664 N N . ASP A 1 201 ? 10.831 11.708 5.165 1.00 36.97 201 ASP A N 1
ATOM 1665 C CA . ASP A 1 201 ? 11.756 11.616 6.310 1.00 36.97 201 ASP A CA 1
ATOM 1666 C C . ASP A 1 201 ? 11.262 10.619 7.372 1.00 36.97 201 ASP A C 1
ATOM 1668 O O . ASP A 1 201 ? 10.026 10.534 7.577 1.00 36.97 201 ASP A O 1
#

Foldseek 3Di:
DVVVVVVVVVVVVPPPPCPDPVVVVVVVVVVVVVVVVVVPDLVLCCCVPPPADDQPNHHQLLVLLQDDLSSLVSLLVSQVQLCCLLVVCQPDLDDAQVSLLSLVSSLSSLVSNLVLQVVLCCLPVCVVPPPPDPPCDPVNVVVSPPVSSPVSNVVCCVRPNSVNSVVSNVSSVVVVVSLVPDPPVRNDHDHSDDCPDPSND

pLDDT: mean 81.01, std 16.07, range [36.97, 98.25]

Radius of gyration: 23.58 Å; chains: 1; bounding box: 52×42×63 Å